Protein AF-A0A377ZPW9-F1 (afdb_monomer_lite)

Sequence (220 aa):
MVIINGPPVSAVQNRVEGCETEFKKHPDIKILSANQNAKGSREGGLEVMTSLLAANPKIDGVFAINDPTAIGADLAAKQAQRSEFFIVGVDGSPDGEEALKRKNSLFVATPAQDPQVMAAKAVEIGYDILQGKTGADRAGTDPGDDDRQNNVSSYKGWTVNKRNPAHNRSADCALRLTNMTARSSDHGTERHYCRRQHAGRSCPPDRAVAGARLAGGNCP

Radius of gyration: 28.31 Å; chains: 1; bounding box: 74×68×54 Å

Organism: Klebsiella pneumoniae (NCBI:txid573)

InterPro domains:
  IPR025997 Periplasmic binding protein [PF13407] (2-133)
  IPR028082 Periplasmic binding protein-like I [SSF53822] (2-136)

Foldseek 3Di:
DEEAAAPPDPLRVCLLVVVVVVQVVPPPDDYPYHPQHLNQALCSLLVSLLVVVVVDVDDAEYEYAAQRSQNSNQVNCVVVVHQNHAYEHEALAPSLLVQLQDPRTSHFWYFHDAPVVVVVLVVVLVVCVVVVHDSPPPPDDPNGDTDGSVCSVVDPHHCVVPPPVVPCVVVVVVVVVVVVVVPPDDDDDDDDDDDDDDDDDDDDDDDDDDDDDDDDDDDD

Structure (mmCIF, N/CA/C/O backbone):
data_AF-A0A377ZPW9-F1
#
_entry.id   AF-A0A377ZPW9-F1
#
loop_
_atom_site.group_PDB
_atom_site.id
_atom_site.type_symbol
_atom_site.label_atom_id
_atom_site.label_alt_id
_atom_site.label_comp_id
_atom_site.label_asym_id
_atom_site.label_entity_id
_atom_site.label_seq_id
_atom_site.pdbx_PDB_ins_code
_atom_site.Cartn_x
_atom_site.Cartn_y
_atom_site.Cartn_z
_atom_site.occupancy
_atom_site.B_iso_or_equiv
_atom_site.auth_seq_id
_atom_site.auth_comp_id
_atom_site.auth_asym_id
_atom_site.auth_atom_id
_atom_site.pdbx_PDB_model_num
ATOM 1 N N . MET A 1 1 ? -12.500 7.313 3.027 1.00 90.38 1 MET A N 1
ATOM 2 C CA . MET A 1 1 ? -11.253 6.589 2.690 1.00 90.38 1 MET A CA 1
ATOM 3 C C . MET A 1 1 ? -10.051 7.504 2.835 1.00 90.38 1 MET A C 1
ATOM 5 O O . MET A 1 1 ? -10.206 8.716 2.712 1.00 90.38 1 MET A O 1
ATOM 9 N N . VAL A 1 2 ? -8.873 6.947 3.103 1.00 96.25 2 VAL A N 1
ATOM 10 C CA . VAL A 1 2 ? -7.596 7.683 3.137 1.00 96.25 2 VAL A CA 1
ATOM 11 C C . VAL A 1 2 ? -6.590 7.039 2.185 1.00 96.25 2 VAL A C 1
ATOM 13 O O . VAL A 1 2 ? -6.596 5.823 2.010 1.00 96.25 2 VAL A O 1
ATOM 16 N N . ILE A 1 3 ? -5.730 7.855 1.584 1.00 96.62 3 ILE A N 1
ATOM 17 C CA . ILE A 1 3 ? -4.604 7.433 0.755 1.00 96.62 3 ILE A CA 1
ATOM 18 C C . ILE A 1 3 ? -3.310 7.830 1.480 1.00 96.62 3 ILE A C 1
ATOM 20 O O . ILE A 1 3 ? -3.074 9.009 1.758 1.00 96.62 3 ILE A O 1
ATOM 24 N N . ILE A 1 4 ? -2.472 6.841 1.792 1.00 97.75 4 ILE A N 1
ATOM 25 C CA . ILE A 1 4 ? -1.133 7.032 2.352 1.00 97.75 4 ILE A CA 1
ATOM 26 C C . ILE A 1 4 ? -0.145 7.072 1.188 1.00 97.75 4 ILE A C 1
ATOM 28 O O . ILE A 1 4 ? 0.153 6.048 0.571 1.00 97.75 4 ILE A O 1
ATOM 32 N N . ASN A 1 5 ? 0.328 8.277 0.884 1.00 96.75 5 ASN A N 1
ATOM 33 C CA . ASN A 1 5 ? 1.182 8.593 -0.253 1.00 96.75 5 ASN A CA 1
ATOM 34 C C . ASN A 1 5 ? 2.667 8.300 0.057 1.00 96.75 5 ASN A C 1
ATOM 36 O O . ASN A 1 5 ? 3.025 7.848 1.145 1.00 96.75 5 ASN A O 1
ATOM 40 N N . GLY A 1 6 ? 3.557 8.561 -0.894 1.00 94.94 6 GLY A N 1
ATOM 41 C CA . GLY A 1 6 ? 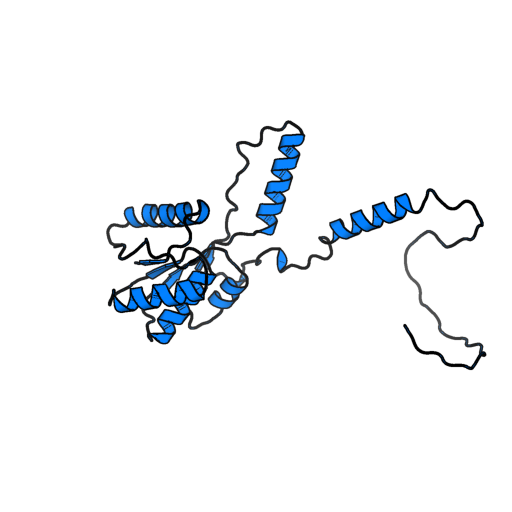4.989 8.310 -0.795 1.00 94.94 6 GLY A CA 1
ATOM 42 C C . GLY A 1 6 ? 5.827 9.392 -1.485 1.00 94.94 6 GLY A C 1
ATOM 43 O O . GLY A 1 6 ? 5.334 10.488 -1.759 1.00 94.94 6 GLY A O 1
ATOM 44 N N . PRO A 1 7 ? 7.113 9.109 -1.750 1.00 95.38 7 PRO A N 1
ATOM 45 C CA . PRO A 1 7 ? 8.002 10.016 -2.467 1.00 95.38 7 PRO A CA 1
ATOM 46 C C . PRO A 1 7 ? 7.445 10.402 -3.849 1.00 95.38 7 PRO A C 1
ATOM 48 O O . PRO A 1 7 ? 6.806 9.568 -4.492 1.00 95.38 7 PRO A O 1
ATOM 51 N N . PRO A 1 8 ? 7.710 11.626 -4.345 1.00 92.56 8 PRO A N 1
ATOM 52 C CA . PRO A 1 8 ? 7.129 12.144 -5.585 1.00 92.56 8 PRO A CA 1
ATOM 53 C C . PRO A 1 8 ? 7.835 11.577 -6.829 1.00 92.56 8 PRO A C 1
ATOM 55 O O . PRO A 1 8 ? 8.496 12.294 -7.575 1.00 92.56 8 PRO A O 1
ATOM 58 N N . VAL A 1 9 ? 7.710 10.269 -7.038 1.00 93.06 9 VAL A N 1
ATOM 59 C CA . VAL A 1 9 ? 8.186 9.556 -8.229 1.00 93.06 9 VAL A CA 1
ATOM 60 C C . VAL A 1 9 ? 6.999 9.131 -9.088 1.00 93.06 9 VAL A C 1
ATOM 62 O O . VAL A 1 9 ?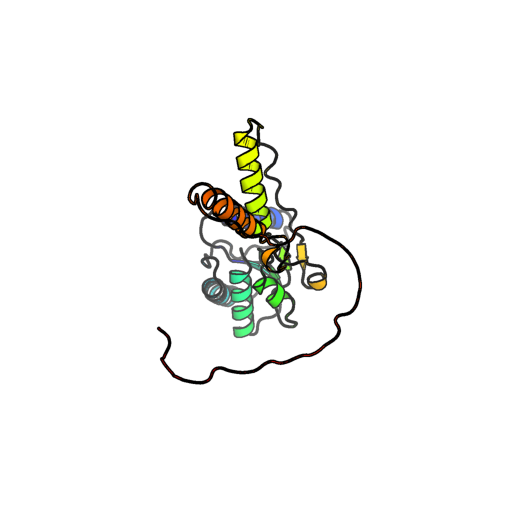 5.907 8.904 -8.566 1.00 93.06 9 VAL A O 1
ATOM 65 N N . SER A 1 10 ? 7.209 8.992 -10.398 1.00 90.19 10 SER A N 1
ATOM 66 C CA . SER A 1 10 ? 6.133 8.722 -11.366 1.00 90.19 10 SER A CA 1
ATOM 67 C C . SER A 1 10 ? 5.287 7.502 -11.000 1.00 90.19 10 SER A C 1
ATOM 69 O O . SER A 1 10 ? 4.066 7.564 -11.056 1.00 90.19 10 SER A O 1
ATOM 71 N N . ALA A 1 11 ? 5.908 6.413 -10.539 1.00 87.62 11 ALA A N 1
ATOM 72 C CA . ALA A 1 11 ? 5.184 5.219 -10.104 1.00 87.62 11 ALA A CA 1
ATOM 73 C C . ALA A 1 11 ? 4.199 5.511 -8.956 1.00 87.62 11 ALA A C 1
ATOM 75 O O . ALA A 1 11 ? 3.063 5.045 -8.983 1.00 87.62 11 ALA A O 1
ATOM 76 N N . VAL A 1 12 ? 4.611 6.309 -7.968 1.00 90.81 12 VAL A N 1
ATOM 77 C CA . VAL A 1 12 ? 3.768 6.686 -6.824 1.00 90.81 12 VAL A CA 1
ATOM 78 C C . VAL A 1 12 ? 2.654 7.628 -7.270 1.00 90.81 12 VAL A C 1
ATOM 80 O O . VAL A 1 12 ? 1.498 7.410 -6.914 1.00 90.81 12 VAL A O 1
ATOM 83 N N . GLN A 1 13 ? 2.978 8.626 -8.094 1.00 91.12 13 GLN A N 1
ATOM 84 C CA . GLN A 1 13 ? 1.995 9.563 -8.642 1.00 91.12 13 GLN A CA 1
ATOM 85 C C . GLN A 1 13 ? 0.916 8.829 -9.446 1.00 91.12 13 GLN A C 1
ATOM 87 O O . GLN A 1 13 ? -0.264 9.021 -9.176 1.00 91.12 13 GLN A O 1
ATOM 92 N N . ASN A 1 14 ? 1.311 7.906 -10.327 1.00 88.62 14 ASN A N 1
ATOM 93 C CA . ASN A 1 14 ? 0.384 7.110 -11.133 1.00 88.62 14 ASN A CA 1
ATOM 94 C C . ASN A 1 14 ? -0.518 6.212 -10.269 1.00 88.62 14 ASN A C 1
ATOM 96 O O . ASN A 1 14 ? -1.708 6.086 -10.550 1.00 88.62 14 ASN A O 1
ATOM 100 N N . ARG A 1 15 ? 0.024 5.593 -9.205 1.00 92.06 15 ARG A N 1
ATOM 101 C CA . ARG A 1 15 ? -0.763 4.781 -8.254 1.00 92.06 15 ARG A CA 1
ATOM 102 C C . ARG A 1 15 ? -1.834 5.633 -7.560 1.00 92.06 15 ARG A C 1
ATOM 104 O O . ARG A 1 15 ? -2.990 5.220 -7.482 1.00 92.06 15 ARG A O 1
ATOM 111 N N . VAL A 1 16 ? -1.463 6.822 -7.080 1.00 92.19 16 VAL A N 1
ATOM 112 C CA . VAL A 1 16 ? -2.388 7.742 -6.396 1.00 92.19 16 VAL A CA 1
ATOM 113 C C . VAL A 1 16 ? -3.429 8.299 -7.364 1.00 92.19 16 VAL A C 1
ATOM 115 O O . VAL A 1 16 ? -4.617 8.229 -7.068 1.00 92.19 16 VAL A O 1
ATOM 118 N N . GLU A 1 17 ? -3.017 8.777 -8.538 1.00 91.38 17 GLU A N 1
ATOM 119 C CA . GLU A 1 17 ? -3.927 9.308 -9.558 1.00 91.38 17 GLU A CA 1
ATOM 120 C C . GLU A 1 17 ? -4.929 8.252 -10.038 1.00 91.38 17 GLU A C 1
ATOM 122 O O . GLU A 1 17 ? -6.121 8.543 -10.163 1.00 91.38 17 GLU A O 1
ATOM 127 N N . GLY A 1 18 ? -4.476 7.013 -10.257 1.00 87.19 18 GLY A N 1
ATOM 128 C CA . GLY A 1 18 ? -5.352 5.897 -10.610 1.00 87.19 18 GLY A CA 1
ATOM 129 C C . GLY A 1 18 ? -6.396 5.620 -9.526 1.00 87.19 18 GLY A C 1
ATOM 130 O O . GLY A 1 18 ? -7.583 5.491 -9.830 1.00 87.19 18 GLY A O 1
ATOM 131 N N . CYS A 1 19 ? -5.973 5.607 -8.259 1.00 89.50 19 CYS A N 1
ATOM 132 C CA . CYS A 1 19 ? -6.865 5.424 -7.114 1.00 89.50 19 CYS A CA 1
ATOM 133 C C . CYS A 1 19 ? -7.895 6.562 -6.998 1.00 89.50 19 CYS A C 1
ATOM 135 O O . CYS A 1 19 ? -9.096 6.308 -6.899 1.00 89.50 19 CYS A O 1
ATOM 137 N N . GLU A 1 20 ? -7.457 7.820 -7.087 1.00 88.06 20 GLU A N 1
ATOM 138 C CA . GLU A 1 20 ? -8.352 8.981 -7.039 1.00 88.06 20 GLU A CA 1
ATOM 139 C C . GLU A 1 20 ? -9.330 9.018 -8.217 1.00 88.06 20 GLU A C 1
ATOM 141 O O . GLU A 1 20 ? -10.496 9.375 -8.044 1.00 88.06 20 GLU A O 1
ATOM 146 N N . THR A 1 21 ? -8.871 8.658 -9.416 1.00 89.00 21 THR A N 1
ATOM 147 C CA . THR A 1 21 ? -9.706 8.600 -10.623 1.00 89.00 21 THR A CA 1
ATOM 148 C C . THR A 1 21 ? -10.812 7.567 -10.479 1.00 89.00 21 THR A C 1
ATOM 150 O O . THR A 1 21 ? -11.944 7.831 -10.883 1.00 89.00 21 THR A O 1
ATOM 153 N N . GLU A 1 22 ? -10.514 6.412 -9.885 1.00 87.88 22 GLU A N 1
ATOM 154 C CA . GLU A 1 22 ? -11.531 5.401 -9.620 1.00 87.88 22 GLU A CA 1
ATOM 155 C C . GLU A 1 22 ? -12.505 5.868 -8.537 1.00 87.88 22 GLU A C 1
ATOM 157 O O . GLU A 1 22 ? -13.711 5.851 -8.764 1.00 87.88 22 GLU A O 1
ATOM 162 N N . PHE A 1 23 ? -12.016 6.392 -7.409 1.00 86.62 23 PHE A N 1
ATOM 163 C CA . PHE A 1 23 ? -12.878 6.888 -6.331 1.00 86.62 23 PHE A CA 1
ATOM 164 C C . PHE A 1 23 ? -13.826 8.006 -6.779 1.00 86.62 23 PHE A C 1
ATOM 166 O O . PHE A 1 23 ? -14.966 8.041 -6.331 1.00 86.62 23 PHE A O 1
ATOM 173 N N . LYS A 1 24 ? -13.420 8.870 -7.718 1.00 85.69 24 LYS A N 1
ATOM 174 C CA . LYS A 1 24 ? -14.297 9.910 -8.293 1.00 85.69 24 LYS A CA 1
ATOM 175 C C . LYS A 1 24 ? -15.526 9.353 -9.023 1.00 85.69 24 LYS A C 1
ATOM 177 O O . LYS A 1 24 ? -16.497 10.088 -9.188 1.00 85.69 24 LYS A O 1
ATOM 182 N N . LYS A 1 25 ? -15.506 8.091 -9.463 1.00 89.38 25 LYS A N 1
ATOM 183 C CA . LYS A 1 25 ? -16.659 7.434 -10.105 1.00 89.38 25 LYS A CA 1
ATOM 184 C C . LYS A 1 25 ? -17.705 6.955 -9.092 1.00 89.38 25 LYS A C 1
ATOM 186 O O . LYS A 1 25 ? -18.831 6.670 -9.492 1.00 89.38 25 LYS A O 1
ATOM 191 N N . HIS A 1 26 ? -17.349 6.897 -7.807 1.00 87.88 26 HIS A N 1
ATOM 192 C CA . HIS A 1 26 ? -18.186 6.399 -6.714 1.00 87.88 26 HIS A CA 1
ATOM 193 C C . HIS A 1 26 ? -18.526 7.562 -5.764 1.00 87.88 26 HIS A C 1
ATOM 195 O O . HIS A 1 26 ? -17.720 7.913 -4.901 1.00 87.88 26 HIS A O 1
ATOM 201 N N . PRO A 1 27 ? -19.686 8.227 -5.928 1.00 87.81 27 PRO A N 1
ATOM 202 C CA . PRO A 1 27 ? -20.014 9.469 -5.212 1.00 87.81 27 PRO A CA 1
ATOM 203 C C . PRO A 1 27 ? -20.200 9.295 -3.694 1.00 87.81 27 PRO A C 1
ATOM 205 O O . PRO A 1 27 ? -20.204 10.274 -2.949 1.00 87.81 27 PRO A O 1
ATOM 208 N N . ASP A 1 28 ? -20.362 8.061 -3.230 1.00 90.94 28 ASP A N 1
ATOM 209 C CA . ASP A 1 28 ? -20.420 7.656 -1.828 1.00 90.94 28 ASP A CA 1
ATOM 210 C C . ASP A 1 28 ? -19.031 7.586 -1.164 1.00 90.94 28 ASP A C 1
ATOM 212 O O . ASP A 1 28 ? -18.922 7.654 0.065 1.00 90.94 28 ASP A O 1
ATOM 216 N N . ILE A 1 29 ? -17.955 7.525 -1.955 1.00 89.06 29 ILE A N 1
ATOM 217 C CA . ILE A 1 29 ? -16.582 7.510 -1.455 1.00 89.06 29 ILE A CA 1
ATOM 218 C C . ILE A 1 29 ? -16.069 8.938 -1.266 1.00 89.06 29 ILE A C 1
ATOM 220 O O . ILE A 1 29 ? -15.797 9.677 -2.210 1.00 89.06 29 ILE A O 1
ATOM 224 N N . LYS A 1 30 ? -15.827 9.311 -0.006 1.00 93.75 30 LYS A N 1
ATOM 225 C CA . LYS A 1 30 ? -15.124 10.552 0.342 1.00 93.75 30 LYS A CA 1
ATOM 226 C C . LYS A 1 30 ? -13.652 10.291 0.651 1.00 93.75 30 LYS A C 1
ATOM 228 O O . LYS A 1 30 ? -13.329 9.520 1.562 1.00 93.75 30 LYS A O 1
ATOM 233 N N . ILE A 1 31 ? -12.762 10.987 -0.051 1.00 93.56 31 ILE A N 1
ATOM 234 C CA . ILE A 1 31 ? -11.324 11.007 0.243 1.00 93.56 31 ILE A CA 1
ATOM 235 C C . ILE A 1 31 ? -11.072 12.007 1.376 1.00 93.56 31 ILE A C 1
ATOM 237 O O . ILE A 1 31 ? -11.376 13.191 1.248 1.00 93.56 31 ILE A O 1
ATOM 241 N N . LEU A 1 32 ? -10.552 11.522 2.503 1.00 94.88 32 LEU A N 1
ATOM 242 C CA . LEU A 1 32 ? -10.255 12.334 3.689 1.00 94.88 32 LEU A CA 1
ATOM 243 C C . LEU A 1 32 ? -8.817 12.874 3.671 1.00 94.88 32 LEU A C 1
ATOM 245 O O . LEU A 1 32 ? -8.550 13.937 4.221 1.00 94.88 32 LEU A O 1
ATOM 249 N N . SER A 1 33 ? -7.890 12.147 3.043 1.00 95.06 33 SER A N 1
ATOM 250 C CA . SER A 1 33 ? -6.490 12.544 2.876 1.00 95.06 33 SER A CA 1
ATOM 251 C C . SER A 1 33 ? -5.852 11.771 1.722 1.00 95.06 33 SER A C 1
ATOM 253 O O . SER A 1 33 ? -6.202 10.607 1.529 1.00 95.06 33 SER A O 1
ATOM 255 N N . ALA A 1 34 ? -4.934 12.403 0.981 1.00 93.44 34 ALA A N 1
ATOM 256 C CA . ALA A 1 34 ? -4.186 11.765 -0.112 1.00 93.44 34 ALA A CA 1
ATOM 257 C C . ALA A 1 34 ? -2.744 12.265 -0.315 1.00 93.44 34 ALA A C 1
ATOM 259 O O . ALA A 1 34 ? -2.049 11.849 -1.241 1.00 93.44 34 ALA A O 1
ATOM 260 N N . ASN A 1 35 ? -2.260 13.158 0.548 1.00 92.62 35 ASN A N 1
ATOM 261 C CA . ASN A 1 35 ? -0.991 13.870 0.360 1.00 92.62 35 ASN A CA 1
ATOM 262 C C . ASN A 1 35 ? 0.061 13.568 1.439 1.00 92.62 35 ASN A C 1
ATOM 264 O O . ASN A 1 35 ? 1.123 14.187 1.449 1.00 92.62 35 ASN A O 1
ATOM 268 N N . GLN A 1 36 ? -0.221 12.644 2.359 1.00 96.88 36 GLN A N 1
ATOM 269 C CA . GLN A 1 36 ? 0.690 12.324 3.455 1.00 96.88 36 GLN A CA 1
ATOM 270 C C . GLN A 1 36 ? 1.772 11.356 2.976 1.00 96.88 36 GLN A C 1
ATOM 272 O O . GLN A 1 36 ? 1.472 10.221 2.617 1.00 96.88 36 GLN A O 1
ATOM 277 N N . ASN A 1 37 ? 3.024 11.809 2.953 1.00 97.25 37 ASN A N 1
ATOM 278 C CA . ASN A 1 37 ? 4.154 11.046 2.429 1.00 97.25 37 ASN A CA 1
ATOM 279 C C . ASN A 1 37 ? 4.752 10.115 3.499 1.00 97.25 37 ASN A C 1
ATOM 281 O O . ASN A 1 37 ? 5.477 10.558 4.387 1.00 97.25 37 ASN A O 1
ATOM 285 N N . ALA A 1 38 ? 4.509 8.814 3.356 1.00 97.25 38 ALA A N 1
ATOM 286 C CA . ALA A 1 38 ? 5.023 7.752 4.218 1.00 97.25 38 ALA A CA 1
ATOM 287 C C . ALA A 1 38 ? 6.400 7.208 3.794 1.00 97.25 38 ALA A C 1
ATOM 289 O O . ALA A 1 38 ? 6.828 6.154 4.264 1.00 97.25 38 ALA A O 1
ATOM 290 N N . LYS A 1 39 ? 7.101 7.883 2.873 1.00 97.50 39 LYS A N 1
ATOM 291 C CA . LYS A 1 39 ? 8.451 7.528 2.393 1.00 97.50 39 LYS A CA 1
ATOM 292 C C . LYS A 1 39 ? 8.555 6.124 1.769 1.00 97.50 39 LYS A C 1
ATOM 294 O O . LYS A 1 39 ? 9.658 5.659 1.509 1.00 97.50 39 LYS A O 1
ATOM 299 N N . GLY A 1 40 ? 7.421 5.464 1.512 1.00 96.06 40 GLY A N 1
ATOM 300 C CA . GLY A 1 40 ? 7.360 4.085 1.024 1.00 96.06 40 GLY A CA 1
ATOM 301 C C . GLY A 1 40 ? 7.881 3.047 2.022 1.00 96.06 40 GLY A C 1
ATOM 302 O O . GLY A 1 40 ? 8.264 1.959 1.597 1.00 96.06 40 GLY A O 1
ATOM 303 N N . SER A 1 41 ? 7.939 3.375 3.320 1.00 97.94 41 SER A N 1
ATOM 304 C CA . SER A 1 41 ? 8.484 2.499 4.365 1.00 97.94 41 SER A CA 1
ATOM 305 C C . SER A 1 41 ? 7.422 2.074 5.382 1.00 97.94 41 SER A C 1
ATOM 307 O O . SER A 1 41 ? 6.328 2.647 5.445 1.00 97.94 41 SER A O 1
ATOM 309 N N . ARG A 1 42 ? 7.753 1.062 6.196 1.00 98.00 42 ARG A N 1
ATOM 310 C CA . ARG A 1 42 ? 6.899 0.600 7.303 1.00 98.00 42 ARG A CA 1
ATOM 311 C C . ARG A 1 42 ? 6.788 1.660 8.393 1.00 98.00 42 ARG A C 1
ATOM 313 O O . ARG A 1 42 ? 5.699 1.915 8.896 1.00 98.00 42 ARG A O 1
ATOM 320 N N . GLU A 1 43 ? 7.900 2.303 8.726 1.00 98.50 43 GLU A N 1
ATOM 321 C CA . GLU A 1 43 ? 7.980 3.345 9.751 1.00 98.50 43 GLU A CA 1
ATOM 322 C C . GLU A 1 43 ? 7.157 4.566 9.342 1.00 98.50 43 GLU A C 1
ATOM 324 O O . GLU A 1 43 ? 6.360 5.062 10.133 1.00 98.50 43 GLU A O 1
ATOM 329 N N . GLY A 1 44 ? 7.285 5.013 8.088 1.00 98.44 44 GLY A N 1
ATOM 330 C CA . GLY A 1 44 ? 6.486 6.128 7.591 1.00 98.44 44 GLY A CA 1
ATOM 331 C C . GLY A 1 44 ? 5.000 5.780 7.479 1.00 98.44 44 GLY A C 1
ATOM 332 O O . GLY A 1 44 ? 4.157 6.622 7.781 1.00 98.44 44 GLY A O 1
ATOM 333 N N . GLY A 1 45 ? 4.657 4.538 7.114 1.00 98.38 45 GLY A N 1
ATOM 334 C CA . GLY A 1 45 ? 3.269 4.066 7.121 1.00 98.38 45 GLY A CA 1
ATOM 335 C C . GLY A 1 45 ? 2.654 4.077 8.522 1.00 98.38 45 GLY A C 1
ATOM 336 O O . GLY A 1 45 ? 1.524 4.532 8.695 1.00 98.38 45 GLY A O 1
ATOM 337 N N . LEU A 1 46 ? 3.419 3.647 9.529 1.00 98.62 46 LEU A N 1
ATOM 338 C CA . LEU A 1 46 ? 3.035 3.695 10.941 1.00 98.62 46 LEU A CA 1
ATOM 339 C C . LEU A 1 46 ? 2.811 5.138 11.422 1.00 98.62 46 LEU A C 1
ATOM 341 O O . LEU A 1 46 ? 1.771 5.436 12.011 1.00 98.62 46 LEU A O 1
ATOM 345 N N . GLU A 1 47 ? 3.763 6.034 11.153 1.00 98.62 47 GLU A N 1
ATOM 346 C CA . GLU A 1 47 ? 3.718 7.448 11.551 1.00 98.62 47 GLU A CA 1
ATOM 347 C C . GLU A 1 47 ? 2.507 8.173 10.941 1.00 98.62 47 GLU A C 1
ATOM 349 O O . GLU A 1 47 ? 1.699 8.789 11.649 1.00 98.62 47 GLU A O 1
ATOM 354 N N . VAL A 1 48 ? 2.342 8.055 9.620 1.00 98.62 48 VAL A N 1
ATOM 355 C CA . VAL A 1 48 ? 1.254 8.710 8.889 1.00 98.62 48 VAL A CA 1
ATOM 356 C C . VAL A 1 48 ? -0.099 8.149 9.307 1.00 98.62 48 VAL A C 1
ATOM 358 O O . VAL A 1 48 ? -1.016 8.922 9.583 1.00 98.62 48 VAL A O 1
ATOM 361 N N . MET A 1 49 ? -0.244 6.824 9.401 1.00 98.50 49 MET A N 1
ATOM 362 C CA . MET A 1 49 ? -1.526 6.230 9.776 1.00 98.50 49 MET A CA 1
ATOM 363 C C . MET A 1 49 ? -1.919 6.581 11.213 1.00 98.50 49 MET A C 1
ATOM 365 O O . MET A 1 49 ? -3.088 6.860 11.468 1.00 98.50 49 MET A O 1
ATOM 369 N N . THR A 1 50 ? -0.960 6.656 12.140 1.00 98.44 50 THR A N 1
ATOM 370 C CA . THR A 1 50 ? -1.222 7.113 13.516 1.00 98.44 50 THR A CA 1
ATOM 371 C C . THR A 1 50 ? -1.806 8.527 13.525 1.00 98.44 50 THR A C 1
ATOM 373 O O . THR A 1 50 ? -2.821 8.784 14.176 1.00 98.44 50 THR A O 1
ATOM 376 N N . SER A 1 51 ? -1.225 9.429 12.731 1.00 98.19 51 SER A N 1
ATOM 377 C CA . SER A 1 51 ? -1.717 10.804 12.585 1.00 98.19 51 SER A CA 1
ATOM 378 C C . SER A 1 51 ? -3.106 10.857 11.935 1.00 98.19 51 SER A C 1
ATOM 380 O O . SER A 1 51 ? -3.983 11.598 12.383 1.00 98.19 51 SER A O 1
ATOM 382 N N . LEU A 1 52 ? -3.346 10.040 10.905 1.00 97.88 52 LEU A N 1
ATOM 383 C CA . LEU A 1 52 ? -4.637 9.965 10.216 1.00 97.88 52 LEU A CA 1
ATOM 384 C C . LEU A 1 52 ? -5.753 9.418 11.111 1.00 97.88 52 LEU A C 1
ATOM 386 O O . LEU A 1 52 ? -6.862 9.949 11.062 1.00 97.88 52 LEU A O 1
ATOM 390 N N . LEU A 1 53 ? -5.463 8.407 11.933 1.00 97.81 53 LEU A N 1
ATOM 391 C CA . LEU A 1 53 ? -6.402 7.841 12.906 1.00 97.81 53 LEU A CA 1
ATOM 392 C C . LEU A 1 53 ? -6.799 8.861 13.975 1.00 97.81 53 LEU A C 1
ATOM 394 O O . LEU A 1 53 ? -7.968 8.924 14.352 1.00 97.81 53 LEU A O 1
ATOM 398 N N . ALA A 1 54 ? -5.848 9.679 14.435 1.00 96.75 54 ALA A N 1
ATOM 399 C CA . ALA A 1 54 ? -6.122 10.751 15.386 1.00 96.75 54 ALA A CA 1
ATOM 400 C C . ALA A 1 54 ? -6.990 11.862 14.770 1.00 96.75 54 ALA A C 1
ATOM 402 O O . ALA A 1 54 ? -7.901 12.372 15.419 1.00 96.75 54 ALA A O 1
ATOM 403 N N . ALA A 1 55 ? -6.732 12.222 13.510 1.00 96.56 55 ALA A N 1
ATOM 404 C CA . ALA A 1 55 ? -7.459 13.284 12.817 1.00 96.56 55 ALA A CA 1
ATOM 405 C C . ALA A 1 55 ? -8.851 12.859 12.311 1.00 96.56 55 ALA A C 1
ATOM 407 O O . ALA A 1 55 ? -9.723 13.707 12.129 1.00 96.56 55 ALA A O 1
ATOM 408 N N . ASN A 1 56 ? -9.070 11.563 12.065 1.00 95.50 56 ASN A N 1
ATOM 409 C CA . ASN A 1 56 ? -10.282 11.052 11.427 1.00 95.50 56 ASN A CA 1
ATOM 410 C C . ASN A 1 56 ? -10.916 9.943 12.281 1.00 95.50 56 ASN A C 1
ATOM 412 O O . ASN A 1 56 ? -10.537 8.776 12.168 1.00 95.50 56 ASN A O 1
ATOM 416 N N . PRO A 1 57 ? -11.947 10.264 13.086 1.00 92.56 57 PRO A N 1
ATOM 417 C CA . PRO A 1 57 ? -12.643 9.277 13.908 1.00 92.56 57 PRO A CA 1
ATOM 418 C C . PRO A 1 57 ? -13.279 8.146 13.097 1.00 92.56 57 PRO A C 1
ATOM 420 O O . PRO A 1 57 ? -13.429 7.043 13.613 1.00 92.56 57 PRO A O 1
ATOM 423 N N . LYS A 1 58 ? -13.623 8.394 11.828 1.00 94.88 58 LYS A N 1
ATOM 424 C CA . LYS A 1 58 ? -14.206 7.408 10.918 1.00 94.88 58 LYS A CA 1
ATOM 425 C C . LYS A 1 58 ? -13.348 7.264 9.664 1.00 94.88 58 LYS A C 1
ATOM 427 O O . LYS A 1 58 ? -13.186 8.218 8.906 1.00 94.88 58 LYS A O 1
ATOM 432 N N . ILE A 1 59 ? -12.848 6.054 9.444 1.00 96.06 59 ILE A N 1
ATOM 433 C CA . ILE A 1 59 ? -12.164 5.621 8.228 1.00 96.06 59 ILE A CA 1
ATOM 434 C C . ILE A 1 59 ? -12.786 4.279 7.855 1.00 96.06 59 ILE A C 1
ATOM 436 O O . ILE A 1 59 ? -12.852 3.402 8.703 1.00 96.06 59 ILE A O 1
ATOM 440 N N . ASP A 1 60 ? -13.238 4.133 6.610 1.00 95.00 60 ASP A N 1
ATOM 441 C CA . ASP A 1 60 ? -13.816 2.875 6.104 1.00 95.00 60 ASP A CA 1
ATOM 442 C C . ASP A 1 60 ? -12.797 2.053 5.286 1.00 95.00 60 ASP A C 1
ATOM 444 O O . ASP A 1 60 ? -12.976 0.862 5.054 1.00 95.00 60 ASP A O 1
ATOM 448 N N . GLY A 1 61 ? -11.683 2.675 4.884 1.00 95.12 61 GLY A N 1
ATOM 449 C CA . GLY A 1 61 ? -10.556 1.975 4.274 1.00 95.12 61 GLY A CA 1
ATOM 450 C C . GLY A 1 61 ? -9.385 2.876 3.908 1.00 95.12 61 GLY A C 1
ATOM 451 O O . GLY A 1 61 ? -9.502 4.110 3.847 1.00 95.12 61 GLY A O 1
ATOM 452 N N . VAL A 1 62 ? -8.257 2.213 3.674 1.00 97.44 62 VAL A N 1
ATOM 453 C CA . VAL A 1 62 ? -6.933 2.795 3.469 1.00 97.44 62 VAL A CA 1
ATOM 454 C C . VAL A 1 62 ? -6.336 2.230 2.186 1.00 97.44 62 VAL A C 1
ATOM 456 O O . VAL A 1 62 ? -6.236 1.015 2.028 1.00 97.44 62 VAL A O 1
ATOM 459 N N . PHE A 1 63 ? -5.887 3.106 1.297 1.00 97.62 63 PHE A N 1
ATOM 460 C CA . PHE A 1 63 ? -4.996 2.741 0.202 1.00 97.62 63 PHE A CA 1
ATOM 461 C C . PHE A 1 63 ? -3.579 3.198 0.550 1.00 97.62 63 PHE A C 1
ATOM 463 O O . PHE A 1 63 ? -3.353 4.376 0.817 1.00 97.62 63 PHE A O 1
ATOM 470 N N . ALA A 1 64 ? -2.628 2.277 0.575 1.00 97.56 64 ALA A N 1
ATOM 471 C CA . ALA A 1 64 ? -1.216 2.555 0.775 1.00 97.56 64 ALA A CA 1
ATOM 472 C C . ALA A 1 64 ? -0.471 2.328 -0.538 1.00 97.56 64 ALA A C 1
ATOM 474 O O . ALA A 1 64 ? -0.687 1.332 -1.225 1.00 97.56 64 ALA A O 1
ATOM 475 N N . ILE A 1 65 ? 0.436 3.244 -0.879 1.00 95.44 65 ILE A N 1
ATOM 476 C CA . ILE A 1 65 ? 1.124 3.198 -2.174 1.00 95.44 65 ILE A CA 1
ATOM 477 C C . ILE A 1 65 ? 2.006 1.967 -2.371 1.00 95.44 65 ILE A C 1
ATOM 479 O O . ILE A 1 65 ? 2.367 1.718 -3.513 1.00 95.44 65 ILE A O 1
ATOM 483 N N . ASN A 1 66 ? 2.370 1.227 -1.319 1.00 95.50 66 ASN A N 1
ATOM 484 C CA . ASN A 1 66 ? 3.077 -0.048 -1.411 1.00 95.50 66 ASN A CA 1
ATOM 485 C C . ASN A 1 66 ? 2.836 -0.951 -0.180 1.00 95.50 66 ASN A C 1
ATOM 487 O O . ASN A 1 66 ? 2.261 -0.515 0.823 1.00 95.50 66 ASN A O 1
ATOM 491 N N . ASP A 1 67 ? 3.301 -2.200 -0.243 1.00 96.50 67 ASP A N 1
ATOM 492 C CA . ASP A 1 67 ? 3.165 -3.191 0.832 1.00 96.50 67 ASP A CA 1
ATOM 493 C C . ASP A 1 67 ? 3.856 -2.778 2.145 1.00 96.50 67 ASP A C 1
ATOM 495 O O . ASP A 1 67 ? 3.209 -2.858 3.192 1.00 96.50 67 ASP A O 1
ATOM 499 N N . PRO A 1 68 ? 5.116 -2.285 2.164 1.00 97.50 68 PRO A N 1
ATOM 500 C CA . PRO A 1 68 ? 5.735 -1.783 3.391 1.00 97.50 68 PRO A CA 1
ATOM 501 C C . PRO A 1 68 ? 4.888 -0.725 4.106 1.00 97.50 68 PRO A C 1
ATOM 503 O O . PRO A 1 68 ? 4.662 -0.821 5.313 1.00 97.50 68 PRO A O 1
ATOM 506 N N . THR A 1 69 ? 4.375 0.261 3.371 1.00 98.44 69 THR A N 1
ATOM 507 C CA . THR A 1 69 ? 3.511 1.297 3.938 1.00 98.44 69 THR A CA 1
ATOM 508 C C . THR A 1 69 ? 2.182 0.717 4.430 1.00 98.44 69 THR A C 1
ATOM 510 O O . THR A 1 69 ? 1.739 1.087 5.519 1.00 98.44 69 THR A O 1
ATOM 513 N N . ALA A 1 70 ? 1.582 -0.238 3.708 1.00 98.06 70 ALA A N 1
ATOM 514 C CA . ALA A 1 70 ? 0.370 -0.937 4.146 1.00 98.06 70 ALA A CA 1
ATOM 515 C C . ALA A 1 70 ? 0.584 -1.707 5.462 1.00 98.06 70 ALA A C 1
ATOM 517 O O . ALA A 1 70 ? -0.239 -1.631 6.374 1.00 98.06 70 ALA A O 1
ATOM 518 N N . ILE A 1 71 ? 1.717 -2.401 5.593 1.00 98.19 71 ILE A N 1
ATOM 519 C CA . ILE A 1 71 ? 2.100 -3.146 6.800 1.00 98.19 71 ILE A CA 1
ATOM 520 C C . ILE A 1 71 ? 2.300 -2.197 7.991 1.00 98.19 71 ILE A C 1
ATOM 522 O O . ILE A 1 71 ? 1.861 -2.500 9.102 1.00 98.19 71 ILE A O 1
ATOM 526 N N . GLY A 1 72 ? 2.930 -1.041 7.767 1.00 98.25 72 GLY A N 1
ATOM 527 C CA . GLY A 1 72 ? 3.057 0.010 8.779 1.00 98.25 72 GLY A CA 1
ATOM 528 C C . GLY A 1 72 ? 1.702 0.547 9.246 1.00 98.25 72 GLY A C 1
ATOM 529 O O . GLY A 1 72 ? 1.463 0.689 10.445 1.00 98.25 72 GLY A O 1
ATOM 530 N N . ALA A 1 73 ? 0.786 0.779 8.305 1.00 98.50 73 ALA A N 1
ATOM 531 C CA . ALA A 1 73 ? -0.567 1.238 8.602 1.00 98.50 73 ALA A CA 1
ATOM 532 C C . ALA A 1 73 ? -1.391 0.196 9.383 1.00 98.50 73 ALA A C 1
ATOM 534 O O . ALA A 1 73 ? -2.090 0.554 10.332 1.00 98.50 73 ALA A O 1
ATOM 535 N N . ASP A 1 74 ? -1.268 -1.091 9.044 1.00 98.31 74 ASP A N 1
ATOM 536 C CA . ASP A 1 74 ? -1.877 -2.202 9.793 1.00 98.31 74 ASP A CA 1
ATOM 537 C C . ASP A 1 74 ? -1.366 -2.251 11.243 1.00 98.31 74 ASP A C 1
ATOM 539 O O . ASP A 1 74 ? -2.142 -2.450 12.179 1.00 98.31 74 ASP A O 1
ATOM 543 N N . LEU A 1 75 ? -0.069 -2.003 11.457 1.00 98.06 75 LEU A N 1
ATOM 544 C CA . LEU A 1 75 ? 0.498 -1.905 12.802 1.00 98.06 75 LEU A CA 1
ATOM 545 C C . LEU A 1 75 ? -0.070 -0.708 13.583 1.00 98.06 75 LEU A C 1
ATOM 547 O O . LEU A 1 75 ? -0.434 -0.877 14.747 1.00 98.06 75 LEU A O 1
ATOM 551 N N . ALA A 1 76 ? -0.196 0.466 12.956 1.00 98.38 76 ALA A N 1
ATOM 552 C CA . ALA A 1 76 ? -0.792 1.650 13.583 1.00 98.38 76 ALA A CA 1
ATOM 553 C C . ALA A 1 76 ? -2.241 1.392 14.021 1.00 98.38 76 ALA A C 1
ATOM 555 O O . ALA A 1 76 ? -2.627 1.704 15.147 1.00 98.38 76 ALA A O 1
ATOM 556 N N . ALA A 1 77 ? -3.033 0.764 13.148 1.00 97.88 77 ALA A N 1
ATOM 557 C CA . ALA A 1 77 ? -4.417 0.408 13.436 1.00 97.88 77 ALA A CA 1
ATOM 558 C C . ALA A 1 77 ? -4.521 -0.539 14.639 1.00 97.88 77 ALA A C 1
ATOM 560 O O . ALA A 1 77 ? -5.321 -0.306 15.545 1.00 97.88 77 ALA A O 1
ATOM 561 N N . LYS A 1 78 ? -3.651 -1.555 14.700 1.00 96.88 78 LYS A N 1
ATOM 562 C CA . LYS A 1 78 ? -3.568 -2.487 15.834 1.00 96.88 78 LYS A CA 1
ATOM 563 C C . LYS A 1 78 ? -3.205 -1.790 17.140 1.00 96.88 78 LYS A C 1
ATOM 565 O O . LYS A 1 78 ? -3.830 -2.069 18.159 1.00 96.88 78 LYS A O 1
ATOM 570 N N . GLN A 1 79 ? -2.232 -0.880 17.116 1.00 97.69 79 GLN A N 1
ATOM 571 C CA . GLN A 1 79 ? -1.841 -0.097 18.296 1.00 97.69 79 GLN A CA 1
ATOM 572 C C . GLN A 1 79 ? -2.974 0.815 18.779 1.00 97.69 79 GLN A C 1
ATOM 574 O O . GLN A 1 79 ? -3.174 0.959 19.981 1.00 97.69 79 GLN A O 1
ATOM 579 N N . ALA A 1 80 ? -3.755 1.367 17.849 1.00 97.12 80 ALA A N 1
ATOM 580 C CA . ALA A 1 80 ? -4.945 2.158 18.144 1.00 97.12 80 ALA A CA 1
ATOM 581 C C . ALA A 1 80 ? -6.192 1.310 18.471 1.00 97.12 80 ALA A C 1
ATOM 583 O O . ALA A 1 80 ? -7.252 1.877 18.728 1.00 97.12 80 ALA A O 1
ATOM 584 N N . GLN A 1 81 ? -6.088 -0.026 18.438 1.00 96.56 81 GLN A N 1
ATOM 585 C CA . GLN A 1 81 ? -7.199 -0.967 18.629 1.00 96.56 81 GLN A CA 1
ATOM 586 C C . GLN A 1 81 ? -8.376 -0.734 17.662 1.00 96.56 81 GLN A C 1
ATOM 588 O O . GLN A 1 81 ? -9.540 -0.939 18.003 1.00 96.56 81 GLN A O 1
ATOM 593 N N . ARG A 1 82 ? -8.067 -0.310 16.435 1.00 95.56 82 ARG A N 1
ATOM 594 C CA . ARG A 1 82 ? -9.026 -0.067 15.352 1.00 95.56 82 ARG A CA 1
ATOM 595 C C . ARG A 1 82 ? -9.043 -1.263 14.406 1.00 95.56 82 ARG A C 1
ATOM 597 O O . ARG A 1 82 ? -7.997 -1.846 14.130 1.00 95.56 82 ARG A O 1
ATOM 604 N N . SER A 1 83 ? -10.228 -1.653 13.945 1.00 95.44 83 SER A N 1
ATOM 605 C CA . SER A 1 83 ? -10.412 -2.859 13.112 1.00 95.44 83 SER A CA 1
ATOM 606 C C . SER A 1 83 ? -11.583 -2.789 12.130 1.00 95.44 83 SER A C 1
ATOM 608 O O . SER A 1 83 ? -11.883 -3.754 11.437 1.00 95.44 83 SER A O 1
ATOM 610 N N . GLU A 1 84 ? -12.247 -1.642 12.054 1.00 94.31 84 GLU A N 1
ATOM 611 C CA . GLU A 1 84 ? -13.475 -1.417 11.293 1.00 94.31 84 GLU A CA 1
ATOM 612 C C . GLU A 1 84 ? -13.252 -1.077 9.810 1.00 94.31 84 GLU A C 1
ATOM 614 O O . GLU A 1 84 ? -14.210 -0.793 9.096 1.00 94.31 84 GLU A O 1
ATOM 619 N N . PHE A 1 85 ? -12.003 -1.105 9.341 1.00 96.25 85 PHE A N 1
ATOM 620 C CA . PHE A 1 85 ? -11.625 -0.786 7.968 1.00 96.25 85 PHE A CA 1
ATOM 621 C C . PHE A 1 85 ? -10.633 -1.791 7.396 1.00 96.25 85 PHE A C 1
ATOM 623 O O . PHE A 1 85 ? -9.991 -2.546 8.120 1.00 96.25 85 PHE A O 1
ATOM 630 N N . PHE A 1 86 ? -10.468 -1.749 6.080 1.00 95.06 86 PHE A N 1
ATOM 631 C CA . PHE A 1 86 ? -9.497 -2.559 5.357 1.00 95.06 86 PHE A CA 1
ATOM 632 C C . PHE A 1 86 ? -8.369 -1.701 4.775 1.00 95.06 86 PHE A C 1
ATOM 634 O O . PHE A 1 86 ? -8.511 -0.494 4.567 1.00 95.06 86 PHE A O 1
ATOM 641 N N . ILE A 1 87 ? -7.239 -2.341 4.505 1.00 97.31 87 ILE A N 1
ATOM 642 C CA . ILE A 1 87 ? -6.030 -1.740 3.954 1.00 97.31 87 ILE A CA 1
ATOM 643 C C . ILE A 1 87 ? -5.675 -2.486 2.669 1.00 97.31 87 ILE A C 1
ATOM 645 O O . ILE A 1 87 ? -5.625 -3.717 2.643 1.00 97.31 87 ILE A O 1
ATOM 649 N N . VAL A 1 88 ? -5.413 -1.731 1.608 1.00 95.44 88 VAL A N 1
ATOM 650 C CA . VAL A 1 88 ? -4.896 -2.237 0.334 1.00 95.44 88 VAL A CA 1
ATOM 651 C C . VAL A 1 88 ? -3.527 -1.619 0.092 1.00 95.44 88 VAL A C 1
ATOM 653 O O . VAL A 1 88 ? -3.331 -0.429 0.331 1.00 95.44 88 VAL A O 1
ATOM 656 N N . GLY A 1 89 ? -2.585 -2.447 -0.336 1.00 93.62 89 GLY A N 1
ATOM 657 C CA . GLY A 1 89 ? -1.215 -2.079 -0.684 1.00 93.62 89 GLY A CA 1
ATOM 658 C C . GLY A 1 89 ? -0.991 -2.215 -2.182 1.00 93.62 89 GLY A C 1
ATOM 659 O O . GLY A 1 89 ? -1.947 -2.267 -2.950 1.00 93.62 89 GLY A O 1
ATOM 660 N N . VAL A 1 90 ? 0.274 -2.287 -2.582 1.00 90.06 90 VAL A N 1
ATOM 661 C CA . VAL A 1 90 ? 0.742 -2.573 -3.945 1.00 90.06 90 VAL A CA 1
ATOM 662 C C . VAL A 1 90 ? 2.112 -3.219 -3.800 1.00 90.06 90 VAL A C 1
ATOM 664 O O . VAL A 1 90 ? 2.871 -2.743 -2.965 1.00 90.06 90 VAL A O 1
ATOM 667 N N . ASP A 1 91 ? 2.408 -4.258 -4.582 1.00 88.62 91 ASP A N 1
ATOM 668 C CA . ASP A 1 91 ? 3.725 -4.855 -4.884 1.00 88.62 91 ASP A CA 1
ATOM 669 C C . ASP A 1 91 ? 3.620 -6.398 -4.930 1.00 88.62 91 ASP A C 1
ATOM 671 O O . ASP A 1 91 ? 4.370 -7.035 -5.672 1.00 88.62 91 ASP A O 1
ATOM 675 N N . GLY A 1 92 ? 2.707 -7.020 -4.171 1.00 86.19 92 GLY A N 1
ATOM 676 C CA . GLY A 1 92 ? 2.638 -8.486 -4.025 1.00 86.19 92 GLY A CA 1
ATOM 677 C C . GLY A 1 92 ? 3.930 -9.082 -3.461 1.00 86.19 92 GLY A C 1
ATOM 678 O O . GLY A 1 92 ? 4.366 -10.156 -3.880 1.00 86.19 92 GLY A O 1
ATOM 679 N N . SER A 1 93 ? 4.588 -8.332 -2.576 1.00 89.25 93 SER A N 1
ATOM 680 C CA . SER A 1 93 ? 5.897 -8.658 -2.013 1.00 89.25 93 SER A CA 1
ATOM 681 C C . SER A 1 93 ? 5.843 -9.873 -1.081 1.00 89.25 93 SER A C 1
ATOM 683 O O . SER A 1 93 ? 4.784 -10.161 -0.525 1.00 89.25 93 SER A O 1
ATOM 685 N N . PRO A 1 94 ? 6.974 -10.560 -0.814 1.00 89.81 94 PRO A N 1
ATOM 686 C CA . PRO A 1 94 ? 7.004 -11.665 0.148 1.00 89.81 94 PRO A CA 1
ATOM 687 C C . PRO A 1 94 ? 6.461 -11.268 1.530 1.00 89.81 94 PRO A C 1
ATOM 689 O O . PRO A 1 94 ? 5.673 -11.995 2.130 1.00 89.81 94 PRO A O 1
ATOM 692 N N . ASP A 1 95 ? 6.817 -10.069 1.995 1.00 90.38 95 ASP A N 1
ATOM 693 C CA . ASP A 1 95 ? 6.289 -9.498 3.234 1.00 90.38 95 ASP A CA 1
ATOM 694 C C . ASP A 1 95 ? 4.782 -9.221 3.143 1.00 90.38 95 ASP A C 1
ATOM 696 O O . ASP A 1 95 ? 4.047 -9.417 4.113 1.00 90.38 95 ASP A O 1
ATOM 700 N N . GLY A 1 96 ? 4.312 -8.767 1.978 1.00 89.38 96 GLY A N 1
ATOM 701 C CA . GLY A 1 96 ? 2.899 -8.570 1.687 1.00 89.38 96 GLY A CA 1
ATOM 702 C C . GLY A 1 96 ? 2.114 -9.884 1.731 1.00 89.38 96 GLY A C 1
ATOM 703 O O . GLY A 1 96 ? 1.080 -9.971 2.393 1.00 89.38 96 GLY A O 1
ATOM 704 N N . GLU A 1 97 ? 2.636 -10.948 1.122 1.00 89.69 97 GLU A N 1
ATOM 705 C CA . GLU A 1 97 ? 2.046 -12.287 1.185 1.00 89.69 97 GLU A CA 1
ATOM 706 C C . GLU A 1 97 ? 1.939 -12.804 2.622 1.00 89.69 97 GLU A C 1
ATOM 708 O O . GLU A 1 97 ? 0.904 -13.343 3.028 1.00 89.69 97 GLU A O 1
ATOM 713 N N . GLU A 1 98 ? 3.015 -12.674 3.402 1.00 91.00 98 GLU A N 1
ATOM 714 C CA . GLU A 1 98 ? 3.009 -13.034 4.819 1.00 91.00 98 GLU A CA 1
ATOM 715 C C . GLU A 1 98 ? 1.971 -12.213 5.579 1.00 91.00 98 GLU A C 1
ATOM 717 O O . GLU A 1 98 ? 1.215 -12.752 6.393 1.00 91.00 98 GLU A O 1
ATOM 722 N N . ALA A 1 99 ? 1.883 -10.917 5.278 1.00 91.19 99 ALA A N 1
ATOM 723 C CA . ALA A 1 99 ? 0.938 -10.027 5.914 1.00 91.19 99 ALA A CA 1
ATOM 724 C C . ALA A 1 99 ? -0.522 -10.393 5.598 1.00 91.19 99 ALA A C 1
ATOM 726 O O . ALA A 1 99 ? -1.327 -10.405 6.533 1.00 91.19 99 ALA A O 1
ATOM 727 N N . LEU A 1 100 ? -0.839 -10.765 4.351 1.00 88.38 100 LEU A N 1
ATOM 728 C CA . LEU A 1 100 ? -2.155 -11.257 3.919 1.00 88.38 100 LEU A CA 1
ATOM 729 C C . LEU A 1 100 ? -2.555 -12.559 4.629 1.00 88.38 100 LEU A C 1
ATOM 731 O O . LEU A 1 100 ? -3.717 -12.740 4.994 1.00 88.38 100 LEU A O 1
ATOM 735 N N . LYS A 1 101 ? -1.603 -13.467 4.878 1.00 88.88 101 LYS A N 1
ATOM 736 C CA . LYS A 1 101 ? -1.860 -14.758 5.552 1.00 88.88 101 LYS A CA 1
ATOM 737 C C . LYS A 1 101 ? -2.223 -14.606 7.038 1.00 88.88 101 LYS A C 1
ATOM 739 O O . LYS A 1 101 ? -2.736 -15.548 7.649 1.00 88.88 101 LYS A O 1
ATOM 744 N N . ARG A 1 102 ? -1.983 -13.442 7.655 1.00 89.00 102 ARG A N 1
ATOM 745 C CA . ARG A 1 102 ? -2.317 -13.194 9.068 1.00 89.00 102 ARG A CA 1
ATOM 746 C C . ARG A 1 102 ? -3.824 -12.965 9.237 1.00 89.00 102 ARG A C 1
ATOM 748 O O . ARG A 1 102 ? -4.374 -12.001 8.719 1.00 89.00 102 ARG A O 1
ATOM 755 N N . LYS A 1 103 ? -4.474 -13.793 10.064 1.00 83.31 103 LYS A N 1
ATOM 756 C CA . LYS A 1 103 ? -5.933 -13.749 10.310 1.00 83.31 103 LYS A CA 1
ATOM 757 C C . LYS A 1 103 ? -6.462 -12.423 10.873 1.00 83.31 103 LYS A C 1
ATOM 759 O O . LYS A 1 103 ? -7.595 -12.067 10.596 1.00 83.31 103 LYS A O 1
ATOM 764 N N . ASN A 1 104 ? -5.647 -11.703 11.644 1.00 85.00 104 ASN A N 1
ATOM 765 C CA . ASN A 1 104 ? -6.029 -10.438 12.288 1.00 85.00 104 ASN A CA 1
ATOM 766 C C . ASN A 1 104 ? -5.371 -9.231 11.597 1.00 85.00 104 ASN A C 1
ATOM 768 O O . ASN A 1 104 ? -4.982 -8.270 12.258 1.00 85.00 104 ASN A O 1
ATOM 772 N N . SER A 1 105 ? -5.106 -9.331 10.297 1.00 90.94 105 SER A N 1
ATOM 773 C CA . SER A 1 105 ? -4.553 -8.242 9.492 1.00 90.94 105 SER A CA 1
ATOM 774 C C . SER A 1 105 ? -5.687 -7.457 8.852 1.00 90.94 105 SER A C 1
ATOM 776 O O . SER A 1 105 ? -6.586 -8.066 8.278 1.00 90.94 105 SER A O 1
ATOM 778 N N . LEU A 1 106 ? -5.628 -6.126 8.913 1.00 94.69 106 LEU A N 1
ATOM 779 C CA . LEU A 1 106 ? -6.526 -5.276 8.124 1.00 94.69 106 LEU A CA 1
ATOM 780 C C . LEU A 1 106 ? -6.062 -5.163 6.673 1.00 94.69 106 LEU A C 1
ATOM 782 O O . LEU A 1 106 ? -6.807 -4.690 5.824 1.00 94.69 106 LEU A O 1
ATOM 786 N N . PHE A 1 107 ? -4.836 -5.591 6.377 1.00 94.50 107 PHE A N 1
ATOM 787 C CA . PHE A 1 107 ? -4.317 -5.675 5.021 1.00 94.50 107 PHE A CA 1
ATOM 788 C C . PHE A 1 107 ? -4.921 -6.876 4.284 1.00 94.50 107 PHE A C 1
ATOM 790 O O . PHE A 1 107 ? -4.657 -8.020 4.663 1.00 94.50 107 PHE A O 1
ATOM 797 N N . VAL A 1 108 ? -5.748 -6.592 3.270 1.00 92.00 108 VAL A N 1
ATOM 798 C CA . VAL A 1 108 ? -6.625 -7.575 2.598 1.00 92.00 108 VAL A CA 1
ATOM 799 C C . VAL A 1 108 ? -6.277 -7.840 1.136 1.00 92.00 108 VAL A C 1
ATOM 801 O O . VAL A 1 108 ? -6.704 -8.865 0.597 1.00 92.00 108 VAL A O 1
ATOM 804 N N . ALA A 1 109 ? -5.542 -6.939 0.481 1.00 88.75 109 ALA A N 1
ATOM 805 C CA . ALA A 1 109 ? -5.165 -7.099 -0.919 1.00 88.75 109 ALA A CA 1
ATOM 806 C C . ALA A 1 109 ? -3.910 -6.304 -1.293 1.00 88.75 109 ALA A C 1
ATOM 808 O O . ALA A 1 109 ? -3.665 -5.225 -0.748 1.00 88.75 109 ALA A O 1
ATOM 809 N N . THR A 1 110 ? -3.169 -6.815 -2.271 1.00 88.06 110 THR A N 1
ATOM 810 C CA . THR A 1 110 ? -2.085 -6.111 -2.957 1.00 88.06 110 THR A CA 1
ATOM 811 C C . THR A 1 110 ? -1.985 -6.597 -4.405 1.00 88.06 110 THR A C 1
ATOM 813 O O . THR A 1 110 ? -1.814 -7.789 -4.630 1.00 88.06 110 THR A O 1
ATOM 816 N N . PRO A 1 111 ? -2.127 -5.726 -5.417 1.00 82.50 111 PRO A N 1
ATOM 817 C CA . PRO A 1 111 ? -1.835 -6.117 -6.785 1.00 82.50 111 PRO A CA 1
ATOM 818 C C . PRO A 1 111 ? -0.340 -6.422 -6.917 1.00 82.50 111 PRO A C 1
ATOM 820 O O . PRO A 1 111 ? 0.515 -5.614 -6.524 1.00 82.50 111 PRO A O 1
ATOM 823 N N . ALA A 1 112 ? -0.036 -7.590 -7.476 1.00 79.38 112 ALA A N 1
ATOM 824 C CA . ALA A 1 112 ? 1.326 -8.070 -7.604 1.00 79.38 112 ALA A CA 1
ATOM 825 C C . ALA A 1 112 ? 2.101 -7.346 -8.708 1.00 79.38 112 ALA A C 1
ATOM 827 O O . ALA A 1 112 ? 1.590 -7.074 -9.797 1.00 79.38 112 ALA A O 1
ATOM 828 N N . GLN A 1 113 ? 3.378 -7.087 -8.441 1.00 77.25 113 GLN A N 1
ATOM 829 C CA . GLN A 1 113 ? 4.368 -6.728 -9.449 1.00 77.25 113 GLN A CA 1
ATOM 830 C C . GLN A 1 113 ? 5.528 -7.707 -9.328 1.00 77.25 113 GLN A C 1
ATOM 832 O O . GLN A 1 113 ? 5.994 -7.927 -8.219 1.00 77.25 113 GLN A O 1
ATOM 837 N N . ASP A 1 114 ? 6.025 -8.274 -10.430 1.00 78.94 114 ASP A N 1
ATOM 838 C CA . ASP A 1 114 ? 7.205 -9.141 -10.379 1.00 78.94 114 ASP A CA 1
ATOM 839 C C . ASP A 1 114 ? 8.455 -8.382 -10.870 1.00 78.94 114 ASP A C 1
ATOM 841 O O . ASP A 1 114 ? 8.639 -8.191 -12.078 1.00 78.94 114 ASP A O 1
ATOM 845 N N . PRO A 1 115 ? 9.364 -7.965 -9.963 1.00 82.88 115 PRO A N 1
ATOM 846 C CA . PRO A 1 115 ? 10.549 -7.202 -10.342 1.00 82.88 115 PRO A CA 1
ATOM 847 C C . PRO A 1 115 ? 11.484 -7.937 -11.304 1.00 82.88 115 PRO A C 1
ATOM 849 O O . PRO A 1 115 ? 12.132 -7.287 -12.125 1.00 82.88 115 PRO A O 1
ATOM 852 N N . GLN A 1 116 ? 11.576 -9.270 -11.236 1.00 78.06 116 GLN A N 1
ATOM 853 C CA . GLN A 1 116 ? 12.452 -10.022 -12.136 1.00 78.06 116 GLN A CA 1
ATOM 854 C C . GLN A 1 116 ? 11.847 -10.136 -13.528 1.00 78.06 116 GLN A C 1
ATOM 856 O O . GLN A 1 116 ? 12.575 -9.990 -14.508 1.00 78.06 116 GLN A O 1
ATOM 861 N N . VAL A 1 117 ? 10.536 -10.365 -13.631 1.00 79.62 117 VAL A N 1
ATOM 862 C CA . VAL A 1 117 ? 9.840 -10.385 -14.926 1.00 79.62 117 VAL A CA 1
ATOM 863 C C . VAL A 1 117 ? 9.927 -9.012 -15.582 1.00 79.62 117 VAL A C 1
ATOM 865 O O . VAL A 1 117 ? 10.279 -8.921 -16.758 1.00 79.62 117 VAL A O 1
ATOM 868 N N . MET A 1 118 ? 9.700 -7.939 -14.820 1.00 80.44 118 MET A N 1
ATOM 869 C CA . MET A 1 118 ? 9.871 -6.571 -15.312 1.00 80.44 118 MET A CA 1
ATOM 870 C C . MET A 1 118 ? 11.308 -6.303 -15.784 1.00 80.44 118 MET A C 1
ATOM 872 O O . MET A 1 118 ? 11.502 -5.767 -16.875 1.00 80.44 118 MET A O 1
ATOM 876 N N . ALA A 1 119 ? 12.322 -6.707 -15.011 1.00 82.62 119 ALA A N 1
ATOM 877 C CA . ALA A 1 119 ? 13.724 -6.531 -15.392 1.00 82.62 119 ALA A CA 1
ATOM 878 C C . ALA A 1 119 ? 14.098 -7.347 -16.642 1.00 82.62 119 ALA A C 1
ATOM 880 O O . ALA A 1 119 ? 14.769 -6.832 -17.537 1.00 82.62 119 ALA A O 1
ATOM 881 N N . ALA A 1 120 ? 13.642 -8.598 -16.738 1.00 80.62 120 ALA A N 1
ATOM 882 C CA . ALA A 1 120 ? 13.873 -9.451 -17.900 1.00 80.62 120 ALA A CA 1
ATOM 883 C C . ALA A 1 120 ? 13.239 -8.857 -19.167 1.00 80.62 120 ALA A C 1
ATOM 885 O O . ALA A 1 120 ? 13.921 -8.738 -20.185 1.00 80.62 120 ALA A O 1
ATOM 886 N N . LYS A 1 121 ? 11.982 -8.395 -19.079 1.00 79.88 121 LYS A N 1
ATOM 887 C CA . LYS A 1 121 ? 11.293 -7.685 -20.168 1.00 79.88 121 LYS A CA 1
ATOM 888 C C . LYS A 1 121 ? 12.034 -6.409 -20.570 1.00 79.88 121 LYS A C 1
ATOM 890 O O . LYS A 1 121 ? 12.166 -6.132 -21.756 1.00 79.88 121 LYS A O 1
ATOM 895 N N . ALA A 1 122 ? 12.561 -5.643 -19.612 1.00 82.44 122 ALA A N 1
ATOM 896 C CA . ALA A 1 122 ? 13.330 -4.435 -19.912 1.00 82.44 122 ALA A CA 1
ATOM 897 C C . ALA A 1 122 ? 14.609 -4.742 -20.714 1.00 82.44 122 ALA A C 1
ATOM 899 O O . ALA A 1 122 ? 14.910 -4.044 -21.684 1.00 82.44 122 ALA A O 1
ATOM 900 N N . VAL A 1 123 ? 15.335 -5.808 -20.355 1.00 87.62 123 VAL A N 1
ATOM 901 C CA . VAL A 1 123 ? 16.517 -6.268 -21.107 1.00 87.62 123 VAL A CA 1
ATOM 902 C C . VAL A 1 123 ? 16.129 -6.775 -22.496 1.00 87.62 123 VAL A C 1
ATOM 904 O O . VAL A 1 123 ? 16.809 -6.451 -23.468 1.00 87.62 123 VAL A O 1
ATOM 907 N N . GLU A 1 124 ? 15.035 -7.530 -22.607 1.00 83.94 124 GLU A N 1
ATOM 908 C CA . GLU A 1 124 ? 14.505 -8.021 -23.884 1.00 83.94 124 GLU A CA 1
ATOM 909 C C . GLU A 1 124 ? 14.151 -6.865 -24.829 1.00 83.94 124 GLU A C 1
ATOM 911 O O . GLU A 1 124 ? 14.607 -6.842 -25.971 1.00 83.94 124 GLU A O 1
ATOM 916 N N . ILE A 1 125 ? 13.424 -5.860 -24.333 1.00 82.31 125 ILE A N 1
ATOM 917 C CA . ILE A 1 125 ? 13.082 -4.652 -25.093 1.00 82.31 125 ILE A CA 1
ATOM 918 C C . ILE A 1 125 ? 14.354 -3.911 -25.522 1.00 82.31 125 ILE A C 1
ATOM 920 O O . ILE A 1 125 ? 14.468 -3.505 -26.678 1.00 82.31 125 ILE A O 1
ATOM 924 N N . GLY A 1 126 ? 15.330 -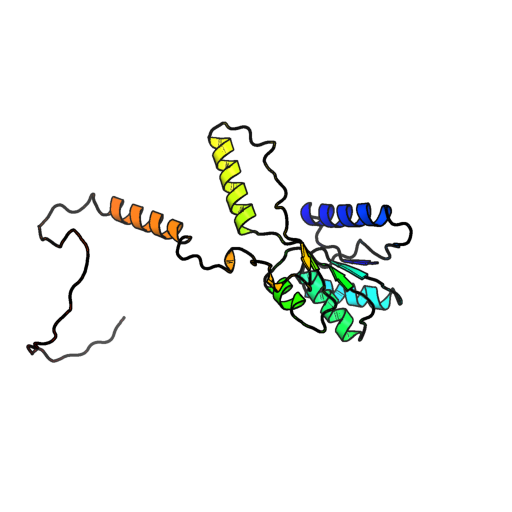3.764 -24.622 1.00 85.06 126 GLY A N 1
ATOM 925 C CA . GLY A 1 126 ? 16.615 -3.143 -24.943 1.00 85.06 126 GLY A CA 1
ATOM 926 C C . GLY A 1 126 ? 17.365 -3.883 -26.055 1.00 85.06 126 GLY A C 1
ATOM 927 O O . GLY A 1 126 ? 17.862 -3.255 -26.989 1.00 85.06 126 GLY A O 1
ATOM 928 N N . TYR A 1 127 ? 17.403 -5.216 -25.998 1.00 86.81 127 TYR A N 1
ATOM 929 C CA . TYR A 1 127 ? 18.011 -6.043 -27.040 1.00 86.81 127 TYR A CA 1
ATOM 930 C C . TYR A 1 127 ? 17.276 -5.912 -28.37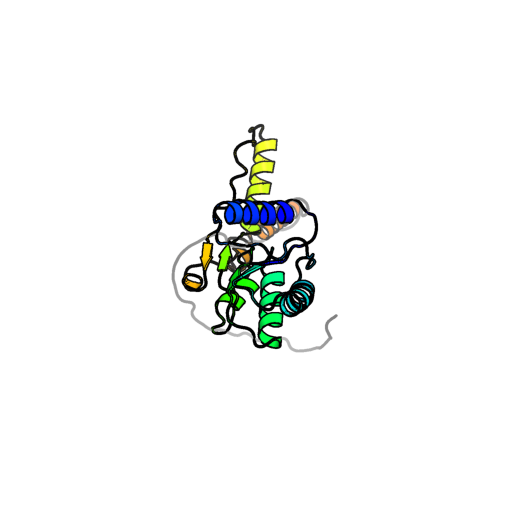8 1.00 86.81 127 TYR A C 1
ATOM 932 O O . TYR A 1 127 ? 17.914 -5.736 -29.413 1.00 86.81 127 TYR A O 1
ATOM 940 N N . ASP A 1 128 ? 15.946 -5.929 -28.365 1.00 84.75 128 ASP A N 1
ATOM 941 C CA . ASP A 1 128 ? 15.125 -5.763 -29.562 1.00 84.75 128 ASP A CA 1
ATOM 942 C C . ASP A 1 128 ? 15.363 -4.411 -30.250 1.00 84.75 128 ASP A C 1
ATOM 944 O O . ASP A 1 128 ? 15.498 -4.361 -31.476 1.00 84.75 128 ASP A O 1
ATOM 948 N N . ILE A 1 129 ? 15.500 -3.334 -29.470 1.00 87.75 129 ILE A N 1
ATOM 949 C CA . ILE A 1 129 ? 15.857 -2.004 -29.983 1.00 87.75 129 ILE A CA 1
ATOM 950 C C . ILE A 1 129 ? 17.237 -2.033 -30.653 1.00 87.75 129 ILE A C 1
ATOM 952 O O . ILE A 1 129 ? 17.392 -1.498 -31.752 1.00 87.75 129 ILE A O 1
ATOM 956 N N . LEU A 1 130 ? 18.231 -2.700 -30.050 1.00 88.12 130 LEU A N 1
ATOM 957 C CA . LEU A 1 130 ? 19.561 -2.865 -30.657 1.00 88.12 130 LEU A CA 1
ATOM 958 C C . LEU A 1 130 ? 19.522 -3.668 -31.966 1.00 88.12 130 LEU A C 1
ATOM 960 O O . LEU A 1 130 ? 20.362 -3.456 -32.836 1.00 88.12 130 LEU A O 1
ATOM 964 N N . GLN A 1 131 ? 18.550 -4.569 -32.123 1.00 88.56 131 GLN A N 1
ATOM 965 C CA . GLN A 1 131 ? 18.312 -5.319 -33.361 1.00 88.56 131 GLN A CA 1
ATOM 966 C C . GLN A 1 131 ? 17.469 -4.540 -34.392 1.00 88.56 131 GLN A C 1
ATOM 968 O O . GLN A 1 131 ? 17.047 -5.110 -35.398 1.00 88.56 131 GLN A O 1
ATOM 973 N N . GLY A 1 132 ? 17.200 -3.251 -34.162 1.00 85.94 132 GLY A N 1
ATOM 974 C CA . GLY A 1 132 ? 16.440 -2.398 -35.079 1.00 85.94 132 GLY A CA 1
ATOM 975 C C . GLY A 1 132 ? 14.928 -2.633 -35.055 1.00 85.94 132 GLY A C 1
ATOM 976 O O . GLY A 1 132 ? 14.221 -2.137 -35.933 1.00 85.94 132 GLY A O 1
ATOM 977 N N . LYS A 1 133 ? 14.404 -3.370 -34.068 1.00 82.12 133 LYS A N 1
ATOM 978 C CA . LYS A 1 133 ? 12.957 -3.521 -33.879 1.00 82.12 133 LYS A CA 1
ATOM 979 C C . LYS A 1 133 ? 12.421 -2.291 -33.141 1.00 82.12 133 LYS A C 1
ATOM 981 O O . LYS A 1 133 ? 12.921 -1.923 -32.081 1.00 82.12 133 LYS A O 1
ATOM 986 N N . THR A 1 134 ? 11.372 -1.662 -33.665 1.00 65.25 134 THR A N 1
ATOM 987 C CA . THR A 1 134 ? 10.689 -0.558 -32.977 1.00 65.25 134 THR A CA 1
ATOM 988 C C . THR A 1 134 ? 9.892 -1.103 -31.784 1.00 65.25 134 THR A C 1
ATOM 990 O O . THR A 1 134 ? 9.005 -1.946 -31.924 1.00 65.25 134 THR A O 1
ATOM 993 N N . GLY A 1 135 ? 10.268 -0.670 -30.578 1.00 56.84 135 GLY A N 1
ATOM 994 C CA . GLY A 1 135 ? 9.773 -1.189 -29.295 1.00 56.84 135 GLY A CA 1
ATOM 995 C C . GLY A 1 135 ? 8.660 -0.367 -28.638 1.00 56.84 135 GLY A C 1
ATOM 996 O O . GLY A 1 135 ? 8.468 -0.494 -27.434 1.00 56.84 135 GLY A O 1
ATOM 997 N N . ALA A 1 136 ? 7.956 0.491 -29.383 1.00 49.81 136 ALA A N 1
ATOM 998 C CA . ALA A 1 136 ? 7.024 1.461 -28.798 1.00 49.81 136 ALA A CA 1
ATOM 999 C C . ALA A 1 136 ? 5.771 0.827 -28.154 1.00 49.81 136 ALA A C 1
ATOM 1001 O O . ALA A 1 136 ? 5.287 1.342 -27.153 1.00 49.81 136 ALA A O 1
ATOM 1002 N N . ASP A 1 137 ? 5.311 -0.333 -28.637 1.00 49.09 137 ASP A N 1
ATOM 1003 C CA . ASP A 1 137 ? 4.016 -0.903 -28.216 1.00 49.09 137 ASP A CA 1
ATOM 1004 C C . ASP A 1 137 ? 4.126 -2.058 -27.202 1.00 49.09 137 ASP A C 1
ATOM 1006 O O . ASP A 1 137 ? 3.140 -2.733 -26.912 1.00 49.09 137 ASP A O 1
ATOM 1010 N N . ARG A 1 138 ? 5.323 -2.336 -26.662 1.00 50.66 138 ARG A N 1
ATOM 1011 C CA . ARG A 1 138 ? 5.570 -3.523 -25.810 1.00 50.66 138 ARG A CA 1
ATOM 1012 C C . ARG A 1 138 ? 5.774 -3.233 -24.328 1.00 50.66 138 ARG A C 1
ATOM 1014 O O . ARG A 1 138 ? 6.060 -4.159 -23.571 1.00 50.66 138 ARG A O 1
ATOM 1021 N N . ALA A 1 139 ? 5.567 -1.994 -23.886 1.00 43.34 139 ALA A N 1
ATOM 1022 C CA . ALA A 1 139 ? 5.432 -1.670 -22.467 1.00 43.34 139 ALA A CA 1
ATOM 1023 C C . ALA A 1 139 ? 4.070 -2.168 -21.943 1.00 43.34 139 ALA A C 1
ATOM 1025 O O . ALA A 1 139 ? 3.235 -1.395 -21.487 1.00 43.34 139 ALA A O 1
ATOM 1026 N N . GLY A 1 140 ? 3.811 -3.471 -22.073 1.00 41.69 140 GLY A N 1
ATOM 1027 C CA . GLY A 1 140 ? 2.669 -4.101 -21.440 1.00 41.69 140 GLY A CA 1
ATOM 1028 C C . GLY A 1 140 ? 2.840 -3.961 -19.937 1.00 41.69 140 GLY A C 1
ATOM 1029 O O . GLY A 1 140 ? 3.830 -4.444 -19.381 1.00 41.69 140 GLY A O 1
ATOM 1030 N N . THR A 1 141 ? 1.881 -3.293 -19.299 1.00 41.59 141 THR A N 1
ATOM 1031 C CA . THR A 1 141 ? 1.599 -3.454 -17.876 1.00 41.59 141 THR A CA 1
ATOM 1032 C C . THR A 1 141 ? 1.679 -4.940 -17.569 1.00 41.59 141 THR A C 1
ATOM 1034 O O . THR A 1 141 ? 1.021 -5.741 -18.237 1.00 41.59 141 THR A O 1
ATOM 1037 N N . ASP A 1 142 ? 2.536 -5.327 -16.622 1.00 44.78 142 ASP A N 1
ATOM 1038 C CA . ASP A 1 142 ? 2.474 -6.688 -16.106 1.00 44.78 142 ASP A CA 1
ATOM 1039 C C . ASP A 1 142 ? 1.022 -6.884 -15.656 1.00 44.78 142 ASP A C 1
ATOM 1041 O O . ASP A 1 142 ? 0.524 -6.034 -14.906 1.00 44.78 142 ASP A O 1
ATOM 1045 N N . PRO A 1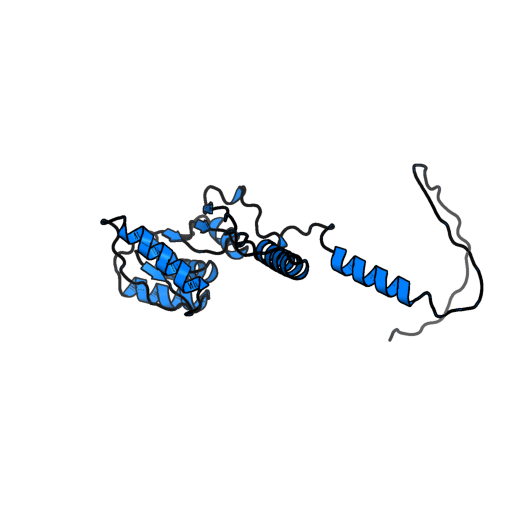 143 ? 0.289 -7.880 -16.186 1.00 40.03 143 PRO A N 1
ATOM 1046 C CA . PRO A 1 143 ? -1.034 -8.181 -15.681 1.00 40.03 143 PRO A CA 1
ATOM 1047 C C . PRO A 1 143 ? -0.801 -8.703 -14.268 1.00 40.03 143 PRO A C 1
ATOM 1049 O O . PRO A 1 143 ? -0.511 -9.879 -14.078 1.00 40.03 143 PRO A O 1
ATOM 1052 N N . GLY A 1 144 ? -0.779 -7.786 -13.302 1.00 45.84 144 GLY A N 1
ATOM 1053 C CA . GLY A 1 144 ? -0.595 -8.114 -11.905 1.00 45.84 144 GLY A CA 1
ATOM 1054 C C . GLY A 1 144 ? -1.726 -9.043 -11.523 1.00 45.84 144 GLY A C 1
ATOM 1055 O O . GLY A 1 144 ? -2.896 -8.674 -11.656 1.00 45.84 144 GLY A O 1
ATOM 1056 N N . ASP A 1 145 ? -1.381 -10.257 -11.107 1.00 47.41 145 ASP A N 1
ATOM 1057 C CA . ASP A 1 145 ? -2.332 -11.094 -10.399 1.00 47.41 145 ASP A CA 1
ATOM 1058 C C . ASP A 1 145 ? -2.833 -10.267 -9.197 1.00 47.41 145 ASP A C 1
ATOM 1060 O O . ASP A 1 145 ? -2.059 -9.646 -8.461 1.00 47.41 145 ASP A O 1
ATOM 1064 N N . ASP A 1 146 ? -4.154 -10.151 -9.081 1.00 51.50 146 ASP A N 1
ATOM 1065 C CA . ASP A 1 146 ? -4.804 -9.339 -8.057 1.00 51.50 146 ASP A CA 1
ATOM 1066 C C . ASP A 1 146 ? -4.810 -10.164 -6.759 1.00 51.50 146 ASP A C 1
ATOM 1068 O O . ASP A 1 146 ? -5.744 -10.934 -6.497 1.00 51.50 146 ASP A O 1
ATOM 1072 N N . ASP A 1 147 ? -3.728 -10.089 -5.977 1.00 54.69 147 ASP A N 1
ATOM 1073 C CA . ASP A 1 147 ? -3.609 -10.905 -4.772 1.00 54.69 147 ASP A CA 1
ATOM 1074 C C . ASP A 1 147 ? -4.509 -10.367 -3.676 1.00 54.69 147 ASP A C 1
ATOM 1076 O O . ASP A 1 147 ? -4.339 -9.279 -3.124 1.00 54.69 147 ASP A O 1
ATOM 1080 N N . ARG A 1 148 ? -5.490 -11.189 -3.330 1.00 56.41 148 ARG A N 1
ATOM 1081 C CA . ARG A 1 148 ? -6.452 -10.939 -2.264 1.00 56.41 148 ARG A CA 1
ATOM 1082 C C . ARG A 1 148 ? -6.273 -11.987 -1.181 1.00 56.41 148 ARG A C 1
ATOM 1084 O O . ARG A 1 148 ? -5.862 -13.114 -1.452 1.00 56.41 148 ARG A O 1
ATOM 1091 N N . GLN A 1 149 ? -6.663 -11.667 0.046 1.00 49.41 149 GLN A N 1
ATOM 1092 C CA . GLN A 1 149 ? -6.571 -12.587 1.185 1.00 49.41 149 GLN A CA 1
ATOM 1093 C C . GLN A 1 149 ? -7.280 -13.936 0.943 1.00 49.41 149 GLN A C 1
ATOM 1095 O O . GLN A 1 149 ? -6.865 -14.963 1.475 1.00 49.41 149 GLN A O 1
ATOM 1100 N N . ASN A 1 150 ? -8.312 -13.958 0.093 1.00 44.59 150 ASN A N 1
ATOM 1101 C CA . ASN A 1 150 ? -9.033 -15.170 -0.304 1.00 44.59 150 ASN A CA 1
ATOM 1102 C C . ASN A 1 150 ? -8.373 -15.964 -1.451 1.00 44.59 150 ASN A C 1
ATOM 1104 O O . ASN A 1 150 ? -8.782 -17.096 -1.694 1.00 44.59 150 ASN A O 1
ATOM 1108 N N . ASN A 1 151 ? -7.372 -15.401 -2.136 1.00 56.75 151 ASN A N 1
ATOM 1109 C CA . ASN A 1 151 ? -6.685 -16.018 -3.273 1.00 56.75 151 ASN A CA 1
ATOM 1110 C C . ASN A 1 151 ? -5.155 -16.108 -3.100 1.00 56.75 151 ASN A C 1
ATOM 1112 O O . ASN A 1 151 ? -4.465 -16.646 -3.961 1.00 56.75 151 ASN A O 1
ATOM 1116 N N . VAL A 1 152 ? -4.616 -15.659 -1.960 1.00 55.06 152 VAL A N 1
ATOM 1117 C CA . VAL A 1 152 ? -3.170 -15.659 -1.666 1.00 55.06 152 VAL A CA 1
ATOM 1118 C C . VAL A 1 152 ? -2.526 -17.051 -1.749 1.00 55.06 152 VAL A C 1
ATOM 1120 O O . VAL A 1 152 ? -1.321 -17.177 -1.924 1.00 55.06 152 VAL A O 1
ATOM 1123 N N . SER A 1 153 ? -3.311 -18.125 -1.621 1.00 58.31 153 SER A N 1
ATOM 1124 C CA . SER A 1 153 ? -2.827 -19.503 -1.756 1.00 58.31 153 SER A CA 1
ATOM 1125 C C . SER A 1 153 ? -2.556 -19.926 -3.203 1.00 58.31 153 SER A C 1
ATOM 1127 O O . SER A 1 153 ? -1.813 -20.886 -3.410 1.00 58.31 153 SER A O 1
ATOM 1129 N N . SER A 1 154 ? -3.152 -19.251 -4.192 1.00 61.66 154 SER A N 1
ATOM 1130 C CA . SER A 1 154 ? -2.920 -19.514 -5.618 1.00 61.66 154 SER A CA 1
ATOM 1131 C C . SER A 1 154 ? -1.863 -18.590 -6.229 1.00 61.66 154 SER A C 1
ATOM 1133 O O . SER A 1 154 ? -1.306 -18.917 -7.284 1.00 61.66 154 SER A O 1
ATOM 1135 N N . TYR A 1 155 ? -1.544 -17.487 -5.542 1.00 64.69 155 TYR A N 1
ATOM 1136 C CA . TYR A 1 155 ? -0.450 -16.604 -5.912 1.00 64.69 155 TYR A CA 1
ATOM 1137 C C . TYR A 1 155 ? 0.879 -17.355 -5.915 1.00 64.69 155 TYR A C 1
ATOM 1139 O O . TYR A 1 155 ? 1.218 -18.105 -4.997 1.00 64.69 155 TYR A O 1
ATOM 1147 N N . LYS A 1 156 ? 1.647 -17.169 -6.988 1.00 65.50 156 LYS A N 1
ATOM 1148 C CA . LYS A 1 156 ? 2.900 -17.899 -7.215 1.00 65.50 156 LYS A CA 1
ATOM 1149 C C . LYS A 1 156 ? 4.108 -17.247 -6.545 1.00 65.50 156 LYS A C 1
ATOM 1151 O O . LYS A 1 156 ? 5.178 -17.868 -6.585 1.00 65.50 156 LYS A O 1
ATOM 1156 N N . GLY A 1 157 ? 3.924 -16.064 -5.958 1.00 68.12 157 GLY A N 1
ATOM 1157 C CA . GLY A 1 157 ? 4.984 -15.233 -5.410 1.00 68.12 157 GLY A CA 1
ATOM 1158 C C . GLY A 1 157 ? 5.864 -14.616 -6.488 1.00 68.12 157 GLY A C 1
ATOM 1159 O O . GLY A 1 157 ? 5.867 -15.055 -7.643 1.00 68.12 157 GLY A O 1
ATOM 1160 N N . TRP A 1 158 ? 6.677 -13.639 -6.087 1.00 73.94 158 TRP A N 1
ATOM 1161 C CA . TRP A 1 158 ? 7.756 -13.139 -6.936 1.00 73.94 158 TRP A CA 1
ATOM 1162 C C . TRP A 1 158 ? 8.645 -14.293 -7.402 1.00 73.94 158 TRP A C 1
ATOM 1164 O O . TRP A 1 158 ? 9.009 -15.185 -6.624 1.00 73.94 158 TRP A O 1
ATOM 1174 N N . THR A 1 159 ? 9.071 -14.251 -8.661 1.00 65.50 159 THR A N 1
ATOM 1175 C CA . THR A 1 159 ? 9.913 -15.297 -9.256 1.00 65.50 159 THR A CA 1
ATOM 1176 C C . THR A 1 159 ? 11.242 -15.532 -8.518 1.00 65.50 159 THR A C 1
ATOM 1178 O O . THR A 1 159 ? 11.766 -16.645 -8.595 1.00 65.50 159 THR A O 1
ATOM 1181 N N . VAL A 1 160 ? 11.713 -14.595 -7.674 1.00 53.84 160 VAL A N 1
ATOM 1182 C CA . VAL A 1 160 ? 12.876 -14.786 -6.774 1.00 53.84 160 VAL A CA 1
ATOM 1183 C C . VAL A 1 160 ? 12.697 -15.951 -5.792 1.00 53.84 160 VAL A C 1
ATOM 1185 O O . VAL A 1 160 ? 13.672 -16.621 -5.450 1.00 53.84 160 VAL A O 1
ATOM 1188 N N . ASN A 1 161 ? 11.462 -16.223 -5.351 1.00 46.56 161 ASN A N 1
ATOM 1189 C CA . ASN A 1 161 ? 11.165 -17.260 -4.356 1.00 46.56 161 ASN A CA 1
ATOM 1190 C C . ASN A 1 161 ? 11.137 -18.666 -4.963 1.00 46.56 161 ASN A C 1
ATOM 1192 O O . ASN A 1 161 ? 11.208 -19.668 -4.247 1.00 46.56 161 ASN A O 1
ATOM 1196 N N . LYS A 1 162 ? 11.131 -18.765 -6.294 1.00 44.50 162 LYS A N 1
ATOM 1197 C CA . LYS A 1 162 ? 11.422 -20.009 -6.992 1.00 44.50 162 LYS A CA 1
ATOM 1198 C C . LYS A 1 162 ? 12.908 -20.012 -7.299 1.00 44.50 162 LYS A C 1
ATOM 1200 O O . LYS A 1 162 ? 13.335 -19.551 -8.353 1.00 44.50 162 LYS A O 1
ATOM 1205 N N . ARG A 1 163 ? 13.705 -20.626 -6.415 1.00 35.56 163 ARG A N 1
ATOM 1206 C CA . ARG A 1 163 ? 15.000 -21.192 -6.823 1.00 35.56 163 ARG A CA 1
ATOM 1207 C C . ARG A 1 163 ? 14.724 -22.237 -7.902 1.00 35.56 163 ARG A C 1
ATOM 1209 O O . ARG A 1 163 ? 14.603 -23.424 -7.629 1.00 35.56 163 ARG A O 1
ATOM 1216 N N . ASN A 1 164 ? 14.576 -21.779 -9.137 1.00 34.62 164 ASN A N 1
ATOM 1217 C CA . ASN A 1 164 ? 14.611 -22.624 -10.302 1.00 34.62 164 ASN A CA 1
ATOM 1218 C C . ASN A 1 164 ? 16.093 -22.958 -10.520 1.00 34.62 164 ASN A C 1
ATOM 1220 O O . ASN A 1 164 ? 16.854 -22.057 -10.889 1.00 34.62 164 ASN A O 1
ATOM 1224 N N . PRO A 1 165 ? 16.539 -24.211 -10.320 1.00 38.75 165 PRO A N 1
ATOM 1225 C CA . PRO A 1 165 ? 17.926 -24.584 -10.591 1.00 38.75 165 PRO A CA 1
ATOM 1226 C C . PRO A 1 165 ? 18.332 -24.322 -12.056 1.00 38.75 165 PRO A C 1
ATOM 1228 O O . PRO A 1 165 ? 19.518 -24.299 -12.365 1.00 38.75 165 PRO A O 1
ATOM 1231 N N . ALA A 1 166 ? 17.379 -24.044 -12.956 1.00 40.25 166 ALA A N 1
ATOM 1232 C CA . ALA A 1 166 ? 17.639 -23.675 -14.345 1.00 40.25 166 ALA A CA 1
ATOM 1233 C C . ALA A 1 166 ? 17.935 -22.177 -14.597 1.00 40.25 166 ALA A C 1
ATOM 1235 O O . ALA A 1 166 ? 18.255 -21.828 -15.738 1.00 40.25 166 ALA A O 1
ATOM 1236 N N . HIS A 1 167 ? 17.826 -21.297 -13.590 1.00 37.69 167 HIS A N 1
ATOM 1237 C CA . HIS A 1 167 ? 18.065 -19.847 -13.737 1.00 37.69 167 HIS A CA 1
ATOM 1238 C C . HIS A 1 167 ? 19.458 -19.382 -13.287 1.00 37.69 167 HIS A C 1
ATOM 1240 O O . HIS A 1 167 ? 19.810 -18.230 -13.510 1.00 37.69 167 HIS A O 1
ATOM 1246 N N . ASN A 1 168 ? 20.319 -20.279 -12.789 1.00 34.66 168 ASN A N 1
ATOM 1247 C CA . ASN A 1 168 ? 21.732 -19.955 -12.549 1.00 34.66 168 ASN A CA 1
ATOM 1248 C C . ASN A 1 168 ? 22.616 -20.127 -13.806 1.00 34.66 168 ASN A C 1
ATOM 1250 O O . ASN A 1 168 ? 23.805 -20.425 -13.717 1.00 34.66 168 ASN A O 1
ATOM 1254 N N . ARG A 1 169 ? 22.039 -19.961 -15.005 1.00 36.94 169 ARG A N 1
ATOM 1255 C CA . ARG A 1 169 ? 22.759 -20.121 -16.283 1.00 36.94 169 ARG A CA 1
ATOM 1256 C C . ARG A 1 169 ? 23.577 -18.898 -16.701 1.00 36.94 169 ARG A C 1
ATOM 1258 O O . ARG A 1 169 ? 24.350 -18.990 -17.649 1.00 36.94 169 ARG A O 1
ATOM 1265 N N . SER A 1 170 ? 23.497 -17.802 -15.950 1.00 34.72 170 SER A N 1
ATOM 1266 C CA . SER A 1 170 ? 24.420 -16.670 -16.101 1.00 34.72 170 SER A CA 1
ATOM 1267 C C . SER A 1 170 ? 25.779 -16.951 -15.443 1.00 34.72 170 SER A C 1
ATOM 1269 O O . SER A 1 170 ? 26.807 -16.558 -15.988 1.00 34.72 170 SER A O 1
ATOM 1271 N N . ALA A 1 171 ? 25.815 -17.727 -14.350 1.00 33.41 171 ALA A N 1
ATOM 1272 C CA . ALA A 1 171 ? 27.067 -18.228 -13.770 1.00 33.41 171 ALA A CA 1
ATOM 1273 C C . ALA A 1 171 ? 27.701 -19.339 -14.633 1.00 33.41 171 ALA A C 1
ATOM 1275 O O . ALA A 1 171 ? 28.922 -19.441 -14.730 1.00 33.41 171 ALA A O 1
ATOM 1276 N N . ASP A 1 172 ? 26.874 -20.123 -15.331 1.00 30.41 172 ASP A N 1
ATOM 1277 C CA . ASP A 1 172 ? 27.321 -21.222 -16.198 1.00 30.41 172 ASP A CA 1
ATOM 1278 C C . ASP A 1 172 ? 27.869 -20.731 -17.558 1.00 30.41 172 ASP A C 1
ATOM 1280 O O . ASP A 1 172 ? 28.701 -21.388 -18.187 1.00 30.41 172 ASP A O 1
ATOM 1284 N N . CYS A 1 173 ? 27.467 -19.533 -17.998 1.00 27.77 173 CYS A N 1
ATOM 1285 C CA . CYS A 1 173 ? 28.068 -18.865 -19.155 1.00 27.77 173 CYS A CA 1
ATOM 1286 C C . CYS A 1 173 ? 29.436 -18.249 -18.804 1.00 27.77 173 CYS A C 1
ATOM 1288 O O . CYS A 1 173 ? 30.382 -18.356 -19.585 1.00 27.77 173 CYS A O 1
ATOM 1290 N N . ALA A 1 174 ? 29.582 -17.706 -17.587 1.00 31.33 174 ALA A N 1
ATOM 1291 C CA . ALA A 1 174 ? 30.862 -17.218 -17.076 1.00 31.33 174 ALA A CA 1
ATOM 1292 C C . ALA A 1 174 ? 31.881 -18.360 -16.896 1.00 31.33 174 ALA A C 1
ATOM 1294 O O . ALA A 1 174 ? 33.027 -18.221 -17.312 1.00 31.33 174 ALA A O 1
ATOM 1295 N N . LEU A 1 175 ? 31.457 -19.531 -16.399 1.00 29.52 175 LEU A N 1
ATOM 1296 C CA . LEU A 1 175 ? 32.330 -20.708 -16.281 1.00 29.52 175 LEU A CA 1
ATOM 1297 C C . LEU A 1 175 ? 32.766 -21.280 -17.645 1.00 29.52 175 LEU A C 1
ATOM 1299 O O . LEU A 1 175 ? 33.872 -21.807 -17.786 1.00 29.52 175 LEU A O 1
ATOM 1303 N N . ARG A 1 176 ? 31.912 -21.172 -18.673 1.00 31.77 176 ARG A N 1
ATOM 1304 C CA . ARG A 1 176 ? 32.227 -21.626 -20.039 1.00 31.77 176 ARG A CA 1
ATOM 1305 C C . ARG A 1 176 ? 33.152 -20.682 -20.803 1.00 31.77 176 ARG A C 1
ATOM 1307 O O . ARG A 1 176 ? 33.836 -21.150 -21.709 1.00 31.77 176 ARG A O 1
ATOM 1314 N N . LEU A 1 177 ? 33.234 -19.410 -20.416 1.00 31.25 177 LEU A N 1
ATOM 1315 C CA . LEU A 1 177 ? 34.204 -18.462 -20.972 1.00 31.25 177 LEU A CA 1
ATOM 1316 C C . LEU A 1 177 ? 35.583 -18.596 -20.311 1.00 31.25 177 LEU A C 1
ATOM 1318 O O . LEU A 1 177 ? 36.584 -18.568 -21.023 1.00 31.25 177 LEU A O 1
ATOM 1322 N N . THR A 1 178 ? 35.653 -18.884 -19.007 1.00 34.03 178 THR A N 1
ATOM 1323 C CA . THR A 1 178 ? 36.930 -19.170 -18.319 1.00 34.03 178 THR A CA 1
ATOM 1324 C C . THR A 1 178 ? 37.598 -20.451 -18.840 1.00 34.03 178 THR A C 1
ATOM 1326 O O . THR A 1 178 ? 38.817 -20.517 -18.970 1.00 34.03 178 THR A O 1
ATOM 1329 N N . ASN A 1 179 ? 36.807 -21.453 -19.244 1.00 33.12 179 ASN A N 1
ATOM 1330 C CA . ASN A 1 179 ? 37.317 -22.684 -19.866 1.00 33.12 179 ASN A CA 1
ATOM 1331 C C . ASN 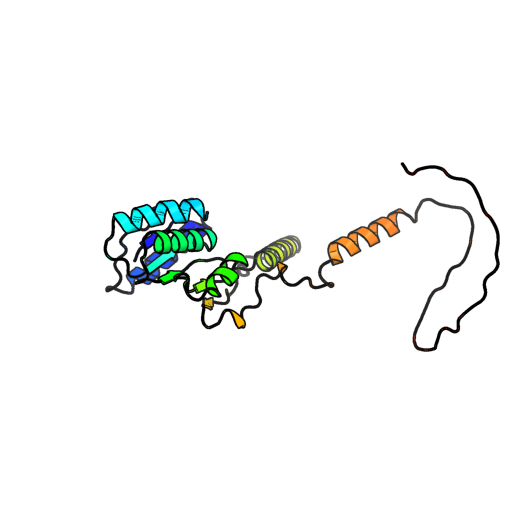A 1 179 ? 37.633 -22.563 -21.372 1.00 33.12 179 ASN A C 1
ATOM 1333 O O . ASN A 1 179 ? 38.160 -23.512 -21.955 1.00 33.12 179 ASN A O 1
ATOM 1337 N N . MET A 1 180 ? 37.339 -21.424 -22.011 1.00 32.53 180 MET A N 1
ATOM 1338 C CA . MET A 1 180 ? 37.797 -21.125 -23.377 1.00 32.53 180 MET A CA 1
ATOM 1339 C C . MET A 1 180 ? 39.052 -20.245 -23.393 1.00 32.53 180 MET A C 1
ATOM 1341 O O . MET A 1 180 ? 39.852 -20.371 -24.316 1.00 32.53 180 MET A O 1
ATOM 1345 N N . THR A 1 181 ? 39.292 -19.438 -22.356 1.00 33.91 181 THR A N 1
ATOM 1346 C CA . THR A 1 181 ? 40.552 -18.693 -22.176 1.00 33.91 181 THR A CA 1
ATOM 1347 C C . THR A 1 181 ? 41.661 -19.515 -21.512 1.00 33.91 181 THR A C 1
ATOM 1349 O O . THR A 1 181 ? 42.832 -19.234 -21.736 1.00 33.91 181 THR A O 1
ATOM 1352 N N . ALA A 1 182 ? 41.338 -20.607 -20.811 1.00 34.47 182 ALA A N 1
ATOM 1353 C CA . ALA A 1 182 ? 42.322 -21.584 -20.323 1.00 34.47 182 ALA A CA 1
ATOM 1354 C C . ALA A 1 182 ? 42.784 -22.608 -21.390 1.00 34.47 182 ALA A C 1
ATOM 1356 O O . ALA A 1 182 ? 43.380 -23.630 -21.057 1.00 34.47 182 ALA A O 1
ATOM 1357 N N . ARG A 1 183 ? 42.496 -22.372 -22.682 1.00 34.19 183 ARG A N 1
ATOM 1358 C CA . ARG A 1 183 ? 42.846 -23.283 -23.791 1.00 34.19 183 ARG A CA 1
ATOM 1359 C C . ARG A 1 183 ? 43.765 -22.677 -24.855 1.00 34.19 183 ARG A C 1
ATOM 1361 O O . ARG A 1 183 ? 43.853 -23.221 -25.953 1.00 34.19 183 ARG A O 1
ATOM 1368 N N . SER A 1 184 ? 44.472 -21.594 -24.528 1.00 34.44 184 SER A N 1
ATOM 1369 C CA . SER A 1 184 ? 45.498 -20.989 -25.395 1.00 34.44 184 SER A CA 1
ATOM 1370 C C . SER A 1 184 ? 46.878 -20.841 -24.742 1.00 34.44 184 SER A C 1
ATOM 1372 O O . SER A 1 184 ? 47.736 -20.158 -25.291 1.00 34.44 184 SER A O 1
ATOM 1374 N N . SER A 1 185 ? 47.128 -21.484 -23.602 1.00 40.62 185 SER A N 1
ATOM 1375 C CA . SER A 1 185 ? 48.443 -21.463 -22.953 1.00 40.62 185 SER A CA 1
ATOM 1376 C C . SER A 1 185 ? 48.671 -22.729 -22.131 1.00 40.62 185 SER A C 1
ATOM 1378 O O . SER A 1 185 ? 48.643 -22.681 -20.910 1.00 40.62 185 SER A O 1
ATOM 1380 N N . ASP A 1 186 ? 48.844 -23.864 -22.809 1.00 33.03 186 ASP A N 1
ATOM 1381 C CA . ASP A 1 186 ? 49.844 -24.849 -22.384 1.00 33.03 186 ASP A CA 1
ATOM 1382 C C . ASP A 1 186 ? 50.126 -25.842 -23.520 1.00 33.03 186 ASP A C 1
ATOM 1384 O O . ASP A 1 186 ? 49.313 -26.700 -23.877 1.00 33.03 186 ASP A O 1
ATOM 1388 N N . HIS A 1 187 ? 51.294 -25.687 -24.140 1.00 33.44 187 HIS A N 1
ATOM 1389 C CA . HIS A 1 187 ? 51.934 -26.749 -24.899 1.00 33.44 187 HIS A CA 1
ATOM 1390 C C . HIS A 1 187 ? 52.695 -27.619 -23.902 1.00 33.44 187 HIS A C 1
ATOM 1392 O O . HIS A 1 187 ? 53.750 -27.214 -23.425 1.00 33.44 187 HIS A O 1
ATOM 1398 N N . GLY A 1 188 ? 52.209 -28.831 -23.639 1.00 31.59 188 GLY A N 1
ATOM 1399 C CA . GLY A 1 188 ? 53.028 -29.834 -22.970 1.00 31.59 188 GLY A CA 1
ATOM 1400 C C . GLY A 1 188 ? 52.242 -30.924 -22.262 1.00 31.59 188 GLY A C 1
ATOM 1401 O O . GLY A 1 188 ? 51.691 -30.705 -21.195 1.00 31.59 188 GLY A O 1
ATOM 1402 N N . THR A 1 189 ? 52.326 -32.134 -22.808 1.00 31.64 189 THR A N 1
ATOM 1403 C CA . THR A 1 189 ? 52.087 -33.438 -22.161 1.00 31.64 189 THR A CA 1
ATOM 1404 C C . THR A 1 189 ? 50.645 -33.918 -21.926 1.00 31.64 189 THR A C 1
ATOM 1406 O O . THR A 1 189 ? 49.880 -33.441 -21.098 1.00 31.64 189 THR A O 1
ATOM 1409 N N . GLU A 1 190 ? 50.336 -34.975 -22.679 1.00 31.61 190 GLU A N 1
ATOM 1410 C CA . GLU A 1 190 ? 49.258 -35.951 -22.537 1.00 31.61 190 GLU A CA 1
ATOM 1411 C C . GLU A 1 190 ? 48.986 -36.396 -21.088 1.00 31.61 190 GLU A C 1
ATOM 1413 O O . GLU A 1 190 ? 49.906 -36.792 -20.369 1.00 31.61 190 GLU A O 1
ATOM 1418 N N . ARG A 1 191 ? 47.704 -36.542 -20.725 1.00 29.72 191 ARG A N 1
ATOM 1419 C CA . ARG A 1 191 ? 47.111 -37.876 -20.510 1.00 29.72 191 ARG A CA 1
ATOM 1420 C C . ARG A 1 191 ? 45.593 -37.831 -20.307 1.00 29.72 191 ARG A C 1
ATOM 1422 O O . ARG A 1 191 ? 45.021 -36.916 -19.730 1.00 29.72 191 ARG A O 1
ATOM 1429 N N . HIS A 1 192 ? 44.975 -38.864 -20.864 1.00 32.97 192 HIS A N 1
ATOM 1430 C CA . HIS A 1 192 ? 43.560 -39.200 -20.932 1.00 32.97 192 HIS A CA 1
ATOM 1431 C C . HIS A 1 192 ? 42.745 -39.014 -19.644 1.00 32.97 192 HIS A C 1
ATOM 1433 O O . HIS A 1 192 ? 43.131 -39.547 -18.609 1.00 32.97 192 HIS A O 1
ATOM 1439 N N . TYR A 1 193 ? 41.515 -38.487 -19.765 1.00 28.64 193 TYR A N 1
ATOM 1440 C CA . TYR A 1 193 ? 40.378 -39.113 -19.076 1.00 28.64 193 TYR A CA 1
ATOM 1441 C C . TYR A 1 193 ? 39.006 -38.868 -19.743 1.00 28.64 193 TYR A C 1
ATOM 1443 O O . TYR A 1 193 ? 38.544 -37.742 -19.901 1.00 28.64 193 TYR A O 1
ATOM 1451 N N . CYS A 1 194 ? 38.422 -39.998 -20.153 1.00 25.98 194 CYS A N 1
ATOM 1452 C CA . CYS A 1 194 ? 37.043 -40.399 -20.460 1.00 25.98 194 CYS A CA 1
ATOM 1453 C C . CYS A 1 194 ? 35.952 -39.418 -20.940 1.00 25.98 194 CYS A C 1
ATOM 1455 O O . CYS A 1 194 ? 35.506 -38.501 -20.258 1.00 25.98 194 CYS A O 1
ATOM 1457 N N . ARG A 1 195 ? 35.380 -39.799 -22.092 1.00 27.94 195 ARG A N 1
ATOM 1458 C CA . ARG A 1 195 ? 34.175 -39.285 -22.755 1.00 27.94 195 ARG A CA 1
ATOM 1459 C C . ARG A 1 195 ? 33.098 -40.391 -22.726 1.00 27.94 195 ARG A C 1
ATOM 1461 O O . ARG A 1 195 ? 33.429 -41.500 -23.127 1.00 27.94 195 ARG A O 1
ATOM 1468 N N . ARG A 1 196 ? 31.829 -40.027 -22.440 1.00 29.73 196 ARG A N 1
ATOM 1469 C CA . ARG A 1 196 ? 30.556 -40.775 -22.702 1.00 29.73 196 ARG A CA 1
ATOM 1470 C C . ARG A 1 196 ? 30.356 -42.063 -21.869 1.00 29.73 196 ARG A C 1
ATOM 1472 O O . ARG A 1 196 ? 31.326 -42.681 -21.482 1.00 29.73 196 ARG A O 1
ATOM 1479 N N . GLN A 1 197 ? 29.170 -42.592 -21.568 1.00 27.19 197 GLN A N 1
ATOM 1480 C CA . GLN A 1 197 ? 27.744 -42.291 -21.764 1.00 27.19 197 GLN A CA 1
ATOM 1481 C C . GLN A 1 197 ? 26.967 -43.371 -20.963 1.00 27.19 197 GLN A C 1
ATOM 1483 O O . GLN A 1 197 ? 27.493 -44.457 -20.774 1.00 27.19 197 GLN A O 1
ATOM 1488 N N . HIS A 1 198 ? 25.708 -43.089 -20.610 1.00 26.66 198 HIS A N 1
ATOM 1489 C CA . HIS A 1 198 ? 24.586 -44.035 -20.441 1.00 26.66 198 HIS A CA 1
ATOM 1490 C C . HIS A 1 198 ? 24.660 -45.240 -19.465 1.00 26.66 198 HIS A C 1
ATOM 1492 O O . HIS A 1 198 ? 25.472 -46.142 -19.582 1.00 26.66 198 HIS A O 1
ATOM 1498 N N . ALA A 1 199 ? 23.612 -45.293 -18.631 1.00 30.81 199 ALA A N 1
ATOM 1499 C CA . ALA A 1 199 ? 22.822 -46.473 -18.262 1.00 30.81 199 ALA A CA 1
ATOM 1500 C C . ALA A 1 199 ? 23.502 -47.651 -17.528 1.00 30.81 199 ALA A C 1
ATOM 1502 O O . ALA A 1 199 ? 24.125 -48.514 -18.128 1.00 30.81 199 ALA A O 1
ATOM 1503 N N . GLY A 1 200 ? 23.183 -47.750 -16.231 1.00 30.36 200 GLY A N 1
ATOM 1504 C CA . GLY A 1 200 ? 22.883 -49.004 -15.531 1.00 30.36 200 GLY A CA 1
ATOM 1505 C C . GLY A 1 200 ? 23.991 -50.052 -15.420 1.00 30.36 200 GLY A C 1
ATOM 1506 O O . GLY A 1 200 ? 24.143 -50.872 -16.317 1.00 30.36 200 GLY A O 1
ATOM 1507 N N . ARG A 1 201 ? 24.633 -50.125 -14.244 1.00 29.73 201 ARG A N 1
ATOM 1508 C CA . ARG A 1 201 ? 24.844 -51.347 -13.430 1.00 29.73 201 ARG A CA 1
ATOM 1509 C C . ARG A 1 201 ? 25.762 -51.047 -12.230 1.00 29.73 201 ARG A C 1
ATOM 1511 O O . ARG A 1 201 ? 26.766 -50.363 -12.355 1.00 29.73 201 ARG A O 1
ATOM 1518 N N . SER A 1 202 ? 25.322 -51.554 -11.079 1.00 29.91 202 SER A N 1
ATOM 1519 C CA . SER A 1 202 ? 25.989 -51.818 -9.790 1.00 29.91 202 SER A CA 1
ATOM 1520 C C . SER A 1 202 ? 27.504 -51.571 -9.636 1.00 29.91 202 SER A C 1
ATOM 1522 O O . SER A 1 202 ? 28.306 -52.205 -10.319 1.00 29.91 202 SER A O 1
ATOM 1524 N N . CYS A 1 203 ? 27.883 -50.802 -8.604 1.00 26.70 203 CYS A N 1
ATOM 1525 C CA . CYS A 1 203 ? 29.194 -50.901 -7.943 1.00 26.70 203 CYS A CA 1
ATOM 1526 C C . CYS A 1 203 ? 29.286 -52.183 -7.091 1.00 26.70 203 CYS A C 1
ATOM 1528 O O . CYS A 1 203 ? 28.354 -52.441 -6.325 1.00 26.70 203 CYS A O 1
ATOM 1530 N N . PRO A 1 204 ? 30.409 -52.923 -7.116 1.00 35.12 204 PRO A N 1
ATOM 1531 C CA . PRO A 1 204 ? 30.817 -53.794 -6.018 1.00 35.12 204 PRO A CA 1
ATOM 1532 C C . PRO A 1 204 ? 31.930 -53.147 -5.154 1.00 35.12 204 PRO A C 1
ATOM 1534 O O . PRO A 1 204 ? 32.670 -52.299 -5.662 1.00 35.12 204 PRO A O 1
ATOM 1537 N N . PRO A 1 205 ? 32.050 -53.513 -3.860 1.00 44.78 205 PRO A N 1
ATOM 1538 C CA . PRO A 1 205 ? 32.969 -52.875 -2.920 1.00 44.78 205 PRO A CA 1
ATOM 1539 C C . PRO A 1 205 ? 34.336 -53.580 -2.806 1.00 44.78 205 PRO A C 1
ATOM 1541 O O . PRO A 1 205 ? 34.511 -54.721 -3.226 1.00 44.78 205 PRO A O 1
ATOM 1544 N N . ASP A 1 206 ? 35.248 -52.862 -2.146 1.00 29.78 206 ASP A N 1
ATOM 1545 C CA . ASP A 1 206 ? 36.495 -53.285 -1.495 1.00 29.78 206 ASP A CA 1
ATOM 1546 C C . ASP A 1 206 ? 37.697 -53.736 -2.340 1.00 29.78 206 ASP A C 1
ATOM 1548 O O . ASP A 1 206 ? 37.732 -54.816 -2.924 1.00 29.78 206 ASP A O 1
ATOM 1552 N N . ARG A 1 207 ? 38.799 -52.981 -2.198 1.00 32.78 207 ARG A N 1
ATOM 1553 C CA . ARG A 1 207 ? 39.985 -53.475 -1.471 1.00 32.78 207 ARG A CA 1
ATOM 1554 C C . ARG A 1 207 ? 40.975 -52.357 -1.138 1.00 32.78 207 ARG A C 1
ATOM 1556 O O . ARG A 1 207 ? 41.434 -51.615 -1.999 1.00 32.78 207 ARG A O 1
ATOM 1563 N N . ALA A 1 208 ? 41.302 -52.294 0.147 1.00 32.47 208 ALA A N 1
ATOM 1564 C CA . ALA A 1 208 ? 42.342 -51.480 0.751 1.00 32.47 208 ALA A CA 1
ATOM 1565 C C . ALA A 1 208 ? 43.757 -51.944 0.364 1.00 32.47 208 ALA A C 1
ATOM 1567 O O . ALA A 1 208 ? 44.009 -53.146 0.335 1.00 32.47 208 ALA A O 1
ATOM 1568 N N . VAL A 1 209 ? 44.680 -50.989 0.200 1.00 33.69 209 VAL A N 1
ATOM 1569 C CA . VAL A 1 209 ? 46.128 -51.105 0.485 1.00 33.69 209 VAL A CA 1
ATOM 1570 C C . VAL A 1 209 ? 46.584 -49.688 0.879 1.00 33.69 209 VAL A C 1
ATOM 1572 O O . VAL A 1 209 ? 46.554 -48.779 0.062 1.00 33.69 209 VAL A O 1
ATOM 1575 N N . ALA A 1 210 ? 46.623 -49.356 2.169 1.00 30.94 210 ALA A N 1
ATOM 1576 C CA . ALA A 1 210 ? 47.782 -49.447 3.063 1.00 30.94 210 ALA A CA 1
ATOM 1577 C C . ALA A 1 210 ? 48.962 -48.518 2.694 1.00 30.94 210 ALA A C 1
ATOM 1579 O O . ALA A 1 210 ? 49.695 -48.776 1.749 1.00 30.94 210 ALA A O 1
ATOM 1580 N N . GLY A 1 211 ? 49.198 -47.522 3.561 1.00 27.19 211 GLY A N 1
ATOM 1581 C CA . GLY A 1 211 ? 50.550 -47.178 4.013 1.00 27.19 211 GLY A CA 1
ATOM 1582 C C . GLY A 1 211 ? 51.171 -45.871 3.516 1.00 27.19 211 GLY A C 1
ATOM 1583 O O . GLY A 1 211 ? 51.970 -45.894 2.594 1.00 27.19 211 GLY A O 1
ATOM 1584 N N . ALA A 1 212 ? 50.934 -44.769 4.234 1.00 33.00 212 ALA A N 1
ATOM 1585 C CA . ALA A 1 212 ? 51.998 -43.868 4.701 1.00 33.00 212 ALA A CA 1
ATOM 1586 C C . ALA A 1 212 ? 51.435 -42.932 5.781 1.00 33.00 212 ALA A C 1
ATOM 1588 O O . ALA A 1 212 ? 50.373 -42.335 5.626 1.00 33.00 212 ALA A O 1
ATOM 1589 N N . ARG A 1 213 ? 52.134 -42.868 6.912 1.00 30.20 213 ARG A N 1
ATOM 1590 C CA . ARG A 1 213 ? 51.767 -42.171 8.146 1.00 30.20 213 ARG A CA 1
ATOM 1591 C C . ARG A 1 213 ? 52.812 -41.073 8.380 1.00 30.20 213 ARG A C 1
ATOM 1593 O O . ARG A 1 213 ? 53.985 -41.332 8.131 1.00 30.20 213 ARG A O 1
ATOM 1600 N N . LEU A 1 214 ? 52.371 -39.974 9.007 1.00 30.80 214 LEU A N 1
ATOM 1601 C CA . LEU A 1 214 ? 53.156 -38.878 9.621 1.00 30.80 214 LEU A CA 1
ATOM 1602 C C . LEU A 1 214 ? 53.709 -37.857 8.598 1.00 30.80 214 LEU A C 1
ATOM 1604 O O . LEU A 1 214 ? 54.168 -38.249 7.540 1.00 30.80 214 LEU A O 1
ATOM 1608 N N . ALA A 1 215 ? 53.696 -36.539 8.803 1.00 32.84 215 ALA A N 1
ATOM 1609 C CA . ALA A 1 215 ? 53.632 -35.726 10.016 1.00 32.84 215 ALA A CA 1
ATOM 1610 C C . ALA A 1 215 ? 52.917 -34.380 9.743 1.00 32.84 215 ALA A C 1
ATOM 1612 O O . ALA A 1 215 ? 52.676 -34.019 8.595 1.00 32.84 215 ALA A O 1
ATOM 1613 N N . GLY A 1 216 ? 52.538 -33.682 10.818 1.00 29.62 216 GLY A N 1
ATOM 1614 C CA . GLY A 1 216 ? 51.629 -32.536 10.815 1.00 29.62 216 GLY A CA 1
ATOM 1615 C C . GLY A 1 216 ? 52.134 -31.228 10.194 1.00 29.62 216 GLY A C 1
ATOM 1616 O O . GLY A 1 216 ? 53.317 -31.039 9.927 1.00 29.62 216 GLY A O 1
ATOM 1617 N N . GLY A 1 217 ? 51.188 -30.302 10.043 1.00 29.86 217 GLY A N 1
ATOM 1618 C CA . GLY A 1 217 ? 51.420 -28.905 9.689 1.00 29.86 217 GLY A CA 1
ATOM 1619 C C . GLY A 1 217 ? 50.094 -28.208 9.381 1.00 29.86 217 GLY A C 1
ATOM 1620 O O . GLY A 1 217 ? 49.359 -28.660 8.512 1.00 29.86 217 GLY A O 1
ATOM 1621 N N . ASN A 1 218 ? 49.776 -27.162 10.146 1.00 33.75 218 ASN A N 1
ATOM 1622 C CA . ASN A 1 218 ? 48.551 -26.359 10.067 1.00 33.75 218 ASN A CA 1
ATOM 1623 C C . ASN A 1 218 ? 48.314 -25.718 8.688 1.00 33.75 218 ASN A C 1
ATOM 1625 O O . ASN A 1 218 ? 49.262 -25.347 7.996 1.00 33.75 218 ASN A O 1
ATOM 1629 N N . CYS A 1 219 ? 47.033 -25.512 8.366 1.00 26.61 219 CYS A N 1
ATOM 1630 C CA . CYS A 1 219 ? 46.557 -24.663 7.273 1.00 26.61 219 CYS A CA 1
ATOM 1631 C C . CYS A 1 219 ? 47.010 -23.199 7.435 1.00 26.61 219 CYS A C 1
ATOM 1633 O O . CYS A 1 219 ? 46.950 -22.674 8.552 1.00 26.61 219 CYS A O 1
ATOM 1635 N N . PRO A 1 220 ? 47.354 -22.516 6.334 1.00 44.88 220 PRO A N 1
ATOM 1636 C CA . PRO A 1 220 ? 46.933 -21.146 6.069 1.00 44.88 220 PRO A CA 1
ATOM 1637 C C . PRO A 1 220 ? 45.548 -21.094 5.400 1.00 44.88 220 PRO A C 1
ATOM 1639 O O . PRO A 1 220 ? 45.208 -22.036 4.644 1.00 44.88 220 PRO A O 1
#

Secondary structure (DSSP, 8-state):
-EEEE-SS-HHHHHHHHHHHHHHTT-TT----EEEEE-TTSHHHHHHHHHHHHHH-S--SEEEESSHHHHHHHHHHHHHTT--SSEEE-SB--HHHHHHHH-TT-SEEEEEB--HHHHHHHHHHHHHHHHTT---TT--------EEETTTTTT----GGGS--TTSTHHHHHHHHHHHHHTTSS-----------------PPP---------------

pLDDT: mean 71.16, std 27.04, range [25.98, 98.62]